Protein AF-A0A3E0KSJ6-F1 (afdb_monomer_lite)

Radius of gyration: 22.02 Å; chains: 1; bounding box: 95×38×47 Å

Secondary structure (DSSP, 8-state):
--PPPPP----------PPPEEEEEEEEEETTS-EEEE-TTSGGG-EEESSHHHHHHHHHHHHHHHHHHHHHTTSS-HHHHHSPEEEEEEEEEEESS-GGGT------GGGGS---HHHHHHHHHHHHHHHHHHHHHHHTS-GGGGG--SSTTSPPHHHHHHHHHHHHHHHHHTTS-SSTTHHHHHHHHH-TTS-HHHHHHHHHHHHHHHHHT--HHHHH-EEEEE-STT-EEEEEHHHHHHHHHHHHHHHHHHHHHHH--

Structure (mmCIF, N/CA/C/O backbone):
data_AF-A0A3E0KSJ6-F1
#
_entry.id   AF-A0A3E0KSJ6-F1
#
loop_
_atom_site.group_PDB
_atom_site.id
_atom_site.type_symbol
_atom_site.label_atom_id
_atom_site.label_alt_id
_atom_site.label_comp_id
_atom_site.label_asym_id
_atom_site.label_entity_id
_atom_site.label_seq_id
_atom_site.pdbx_PDB_ins_code
_atom_site.Cartn_x
_atom_site.Cartn_y
_atom_site.Cartn_z
_atom_site.occupancy
_atom_site.B_iso_or_equiv
_atom_site.auth_seq_id
_atom_site.auth_comp_id
_atom_site.auth_asym_id
_atom_site.auth_atom_id
_atom_site.pdbx_PDB_model_num
ATOM 1 N N . MET A 1 1 ? -74.560 -11.243 -19.648 1.00 45.59 1 MET A N 1
ATOM 2 C CA . MET A 1 1 ? -73.109 -11.366 -19.406 1.00 45.59 1 MET A CA 1
ATOM 3 C C . MET A 1 1 ? -72.466 -9.997 -19.561 1.00 45.59 1 MET A C 1
ATOM 5 O O . MET A 1 1 ? -72.456 -9.504 -20.680 1.00 45.59 1 MET A O 1
ATOM 9 N N . PRO A 1 2 ? -71.993 -9.363 -18.477 1.00 39.22 2 PRO A N 1
ATOM 10 C CA . PRO A 1 2 ? -71.139 -8.187 -18.564 1.00 39.22 2 PRO A CA 1
ATOM 11 C C . PRO A 1 2 ? -69.709 -8.496 -18.087 1.00 39.22 2 PRO A C 1
ATOM 13 O O . PRO A 1 2 ? -69.496 -9.196 -17.098 1.00 39.22 2 PRO A O 1
ATOM 16 N N . HIS A 1 3 ? -68.745 -7.973 -18.841 1.00 39.34 3 HIS A N 1
ATOM 17 C CA . HIS A 1 3 ? -67.305 -8.020 -18.600 1.00 39.34 3 HIS A CA 1
ATOM 18 C C . HIS A 1 3 ? -66.928 -7.550 -17.183 1.00 39.34 3 HIS A C 1
ATOM 20 O O . HIS A 1 3 ? -67.313 -6.459 -16.767 1.00 39.34 3 HIS A O 1
ATOM 26 N N . ARG A 1 4 ? -66.108 -8.337 -16.472 1.00 39.91 4 ARG A N 1
ATOM 27 C CA . ARG A 1 4 ? -65.293 -7.831 -15.355 1.00 39.91 4 ARG A CA 1
ATOM 28 C C . ARG A 1 4 ? -64.085 -7.080 -15.930 1.00 39.91 4 ARG A C 1
ATOM 30 O O . ARG A 1 4 ? -63.433 -7.637 -16.816 1.00 39.91 4 ARG A O 1
ATOM 37 N N . PRO A 1 5 ? -63.748 -5.878 -15.440 1.00 44.66 5 PRO A N 1
ATOM 38 C CA . PRO A 1 5 ? -62.463 -5.268 -15.737 1.00 44.66 5 PRO A CA 1
ATOM 39 C C . PRO A 1 5 ? -61.365 -5.966 -14.922 1.00 44.66 5 PRO A C 1
ATOM 41 O O . PRO A 1 5 ? -61.556 -6.287 -13.746 1.00 44.66 5 PRO A O 1
ATOM 44 N N . HIS A 1 6 ? -60.225 -6.224 -15.562 1.00 37.44 6 HIS A N 1
ATOM 45 C CA . HIS A 1 6 ? -58.998 -6.630 -14.882 1.00 37.44 6 HIS A CA 1
ATOM 46 C C . HIS A 1 6 ? -58.431 -5.443 -14.088 1.00 37.44 6 HIS A C 1
ATOM 48 O O . HIS A 1 6 ? -58.457 -4.322 -14.602 1.00 37.44 6 HIS A O 1
ATOM 54 N N . PRO A 1 7 ? -57.896 -5.657 -12.874 1.00 40.97 7 PRO A N 1
ATOM 55 C CA . PRO A 1 7 ? -57.097 -4.643 -12.210 1.00 40.97 7 PRO A CA 1
ATOM 56 C C . PRO A 1 7 ? -55.756 -4.524 -12.941 1.00 40.97 7 PRO A C 1
ATOM 58 O O . PRO A 1 7 ? -55.046 -5.508 -13.140 1.00 40.97 7 PRO A O 1
ATOM 61 N N . THR A 1 8 ? -55.439 -3.310 -13.372 1.00 41.44 8 THR A N 1
ATOM 62 C CA . THR A 1 8 ? -54.112 -2.909 -13.831 1.00 41.44 8 THR A CA 1
ATOM 63 C C . THR A 1 8 ? -53.138 -2.982 -12.658 1.00 41.44 8 THR A C 1
ATOM 65 O O . THR A 1 8 ? -53.275 -2.228 -11.696 1.00 41.44 8 THR A O 1
ATOM 68 N N . GLU A 1 9 ? -52.162 -3.886 -12.733 1.00 39.25 9 GLU A N 1
ATOM 69 C CA . GLU A 1 9 ? -50.949 -3.819 -11.919 1.00 39.25 9 GLU A CA 1
ATOM 70 C C . GLU A 1 9 ? -50.131 -2.601 -12.368 1.00 39.25 9 GLU A C 1
ATOM 72 O O . GLU A 1 9 ? -49.441 -2.629 -13.387 1.00 39.25 9 GLU A O 1
ATOM 77 N N . GLU A 1 10 ? -50.211 -1.512 -11.606 1.00 36.84 10 GLU A N 1
ATOM 78 C CA . GLU A 1 10 ? -49.170 -0.487 -11.617 1.00 36.84 10 GLU A CA 1
ATOM 79 C C . GLU A 1 10 ? -47.922 -1.072 -10.951 1.00 36.84 10 GLU A C 1
ATOM 81 O O . GLU A 1 10 ? -47.754 -1.049 -9.731 1.00 36.84 10 GLU A O 1
ATOM 86 N N . VAL A 1 11 ? -47.024 -1.614 -11.773 1.00 42.84 11 VAL A N 1
ATOM 87 C CA . VAL A 1 11 ? -45.643 -1.872 -11.370 1.00 42.84 11 VAL A CA 1
ATOM 88 C C . VAL A 1 11 ? -44.959 -0.513 -11.224 1.00 42.84 11 VAL A C 1
ATOM 90 O O . VAL A 1 11 ? -44.413 0.041 -12.178 1.00 42.84 11 VAL A O 1
ATOM 93 N N . LEU A 1 12 ? -45.011 0.049 -10.017 1.00 45.16 12 LEU A N 1
ATOM 94 C CA . LEU A 1 12 ? -44.178 1.181 -9.628 1.00 45.16 12 LEU A CA 1
ATOM 95 C C . LEU A 1 12 ? -42.717 0.717 -9.609 1.00 45.16 12 LEU A C 1
ATOM 97 O O . LEU A 1 12 ? -42.225 0.167 -8.624 1.00 45.16 12 LEU A O 1
ATOM 101 N N . GLY A 1 13 ? -42.026 0.947 -10.726 1.00 45.88 13 GLY A N 1
ATOM 102 C CA . GLY A 1 13 ? -40.575 0.856 -10.857 1.00 45.88 13 GLY A CA 1
ATOM 103 C C . GLY A 1 13 ? -39.879 1.933 -10.025 1.00 45.88 13 GLY A C 1
ATOM 104 O O . GLY A 1 13 ? -39.306 2.878 -10.560 1.00 45.88 13 GLY A O 1
ATOM 105 N N . GLY A 1 14 ? -39.946 1.812 -8.702 1.00 43.38 14 GLY A N 1
ATOM 106 C CA . GLY A 1 14 ? -39.126 2.591 -7.789 1.00 43.38 14 GLY A CA 1
ATOM 107 C C . GLY A 1 14 ? -37.710 2.034 -7.801 1.00 43.38 14 GLY A C 1
ATOM 108 O O . GLY A 1 14 ? -37.420 1.069 -7.100 1.00 43.38 14 GLY A O 1
ATOM 109 N N . SER A 1 15 ? -36.817 2.634 -8.591 1.00 52.88 15 SER A N 1
ATOM 110 C CA . SER A 1 15 ? -35.379 2.441 -8.405 1.00 52.88 15 SER A CA 1
ATOM 111 C C . SER A 1 15 ? -35.035 2.918 -6.996 1.00 52.88 15 SER A C 1
ATOM 113 O O . SER A 1 15 ? -34.977 4.121 -6.746 1.00 52.88 15 SER A O 1
ATOM 115 N N . VAL A 1 16 ? -34.861 1.987 -6.056 1.00 58.09 16 VAL A N 1
ATOM 116 C CA . VAL A 1 16 ? -34.408 2.296 -4.698 1.00 58.09 16 VAL A CA 1
ATOM 117 C C . VAL A 1 16 ? -32.996 2.858 -4.820 1.00 58.09 16 VAL A C 1
ATOM 119 O O . VAL A 1 16 ? -32.027 2.118 -4.969 1.00 58.09 16 VAL A O 1
ATOM 122 N N . VAL A 1 17 ? -32.877 4.185 -4.808 1.00 60.41 17 VAL A N 1
ATOM 123 C CA . VAL A 1 17 ? -31.580 4.856 -4.757 1.00 60.41 17 VAL A CA 1
ATOM 124 C C . VAL A 1 17 ? -30.991 4.560 -3.382 1.00 60.41 17 VAL A C 1
ATOM 126 O O . VAL A 1 17 ? -31.421 5.114 -2.371 1.00 60.41 17 VAL A O 1
ATOM 129 N N . THR A 1 18 ? -30.036 3.635 -3.321 1.00 77.00 18 THR A N 1
ATOM 130 C CA . THR A 1 18 ? -29.333 3.326 -2.075 1.00 77.00 18 THR A CA 1
ATOM 131 C C . THR A 1 18 ? -28.500 4.533 -1.662 1.00 77.00 18 THR A C 1
ATOM 133 O O . THR A 1 18 ? -27.649 4.980 -2.433 1.00 77.00 18 THR A O 1
ATOM 136 N N . ALA A 1 19 ? -28.723 5.046 -0.450 1.00 88.75 19 ALA A N 1
ATOM 137 C CA . ALA A 1 19 ? -27.963 6.173 0.081 1.00 88.75 19 ALA A CA 1
ATOM 138 C C . ALA A 1 19 ? -26.445 5.890 0.056 1.00 88.75 19 ALA A C 1
ATOM 140 O O . ALA A 1 19 ? -26.025 4.758 0.370 1.00 88.75 19 ALA A O 1
ATOM 141 N N . PRO A 1 20 ? -25.624 6.901 -0.293 1.00 92.81 20 PRO A N 1
ATOM 142 C CA . PRO A 1 20 ? -24.188 6.722 -0.393 1.00 92.81 20 PRO A CA 1
ATOM 143 C C . PRO A 1 20 ? -23.592 6.303 0.951 1.00 92.81 20 PRO A C 1
ATOM 145 O O . PRO A 1 20 ? -24.097 6.647 2.022 1.00 92.81 20 PRO A O 1
ATOM 148 N N . VAL A 1 21 ? -22.504 5.541 0.899 1.00 97.19 21 VAL A N 1
ATOM 149 C CA . VAL A 1 21 ? -21.642 5.344 2.063 1.00 97.19 21 VAL A CA 1
ATOM 150 C C . VAL A 1 21 ? -20.667 6.516 2.140 1.00 97.19 21 VAL A C 1
ATOM 152 O O . VAL A 1 21 ? -19.964 6.799 1.171 1.00 97.19 21 VAL A O 1
ATOM 155 N N . VAL A 1 22 ? -20.636 7.206 3.279 1.00 98.06 22 VAL A N 1
ATOM 156 C CA . VAL A 1 22 ? -19.651 8.261 3.548 1.00 98.06 22 VAL A CA 1
ATOM 157 C C . VAL A 1 22 ? -18.420 7.611 4.168 1.00 98.06 22 VAL A C 1
ATOM 159 O O . VAL A 1 22 ? -18.542 6.877 5.149 1.00 98.06 22 VAL A O 1
ATOM 162 N N . LEU A 1 23 ? -17.251 7.823 3.566 1.00 98.38 23 LEU A N 1
ATOM 163 C CA . LEU A 1 23 ? -15.988 7.252 4.028 1.00 98.38 23 LEU A CA 1
ATOM 164 C C . LEU A 1 23 ? -14.983 8.357 4.379 1.00 98.38 23 LEU A C 1
ATOM 166 O O . LEU A 1 23 ? -14.823 9.299 3.598 1.00 98.38 23 LEU A O 1
ATOM 170 N N . PRO A 1 24 ? -14.269 8.234 5.512 1.00 98.38 24 PRO A N 1
ATOM 171 C CA . PRO A 1 24 ? -13.263 9.208 5.893 1.00 98.38 24 PRO A CA 1
ATOM 172 C C . PRO A 1 24 ? -12.036 9.093 4.987 1.00 98.38 24 PRO A C 1
ATOM 174 O O . PRO A 1 24 ? -11.520 7.994 4.739 1.00 98.38 24 PRO A O 1
ATOM 177 N N . VAL A 1 25 ? -11.542 10.242 4.538 1.00 98.62 25 VAL A N 1
ATOM 178 C CA . VAL A 1 25 ? -10.254 10.376 3.857 1.00 98.62 25 VAL A CA 1
ATOM 179 C C . VAL A 1 25 ? -9.322 11.287 4.638 1.00 98.62 25 VAL A C 1
ATOM 181 O O . VAL A 1 25 ? -9.751 12.206 5.337 1.00 98.62 25 VAL A O 1
ATOM 184 N N . TYR A 1 26 ? -8.030 11.019 4.512 1.00 98.44 26 TYR A N 1
ATOM 185 C CA . TYR A 1 26 ? -6.963 11.760 5.166 1.00 98.44 26 TYR A CA 1
ATOM 186 C C . TYR A 1 26 ? -6.003 12.274 4.107 1.00 98.44 26 TYR A C 1
ATOM 188 O O . TYR A 1 26 ? -5.703 11.557 3.152 1.00 98.44 26 TYR A O 1
ATOM 196 N N . LEU A 1 27 ? -5.534 13.507 4.263 1.00 97.31 27 LEU A N 1
ATOM 197 C CA . LEU A 1 27 ? -4.631 14.124 3.299 1.00 97.31 27 LEU A CA 1
ATOM 198 C C . LEU A 1 27 ? -3.240 14.293 3.895 1.00 97.31 27 LEU A C 1
ATOM 200 O O . LEU A 1 27 ? -3.075 14.888 4.962 1.00 97.31 27 LEU A O 1
ATOM 204 N N . GLU A 1 28 ? -2.246 13.797 3.175 1.00 95.62 28 GLU A N 1
ATOM 205 C CA . GLU A 1 28 ? -0.849 14.157 3.356 1.00 95.62 28 GLU A CA 1
ATOM 206 C C . GLU A 1 28 ? -0.499 15.252 2.344 1.00 95.62 28 GLU A C 1
ATOM 208 O O . GLU A 1 28 ? -0.630 15.066 1.133 1.00 95.62 28 GLU A O 1
ATOM 213 N N . MET A 1 29 ? -0.088 16.412 2.842 1.00 94.25 29 MET A N 1
ATOM 214 C CA . MET A 1 29 ? 0.233 17.587 2.040 1.00 94.25 29 MET A CA 1
ATOM 215 C C . MET A 1 29 ? 1.746 17.771 2.002 1.00 94.25 29 MET A C 1
ATOM 217 O O . MET A 1 29 ? 2.372 17.993 3.037 1.00 94.25 29 MET A O 1
ATOM 221 N N . GLY A 1 30 ? 2.328 17.712 0.808 1.00 89.50 30 GLY A N 1
ATOM 222 C CA . GLY A 1 30 ? 3.735 18.039 0.616 1.00 89.50 30 GLY A CA 1
ATOM 223 C C . GLY A 1 30 ? 3.938 19.552 0.599 1.00 89.50 30 GLY A C 1
ATOM 224 O O . GLY A 1 30 ? 3.091 20.294 0.097 1.00 89.50 30 GLY A O 1
ATOM 225 N N . GLN A 1 31 ? 5.091 20.024 1.074 1.00 81.94 31 GLN A N 1
ATOM 226 C CA . GLN A 1 31 ? 5.419 21.460 1.098 1.00 81.94 31 GLN A CA 1
ATOM 227 C C . GLN A 1 31 ? 5.366 22.133 -0.287 1.00 81.94 31 GLN A C 1
ATOM 229 O O . GLN A 1 31 ? 5.079 23.322 -0.389 1.00 81.94 31 GLN A O 1
ATOM 234 N N . ALA A 1 32 ? 5.597 21.371 -1.360 1.00 79.12 32 ALA A N 1
ATOM 235 C CA . ALA A 1 32 ? 5.533 21.844 -2.744 1.00 79.12 32 ALA A CA 1
ATOM 236 C C . ALA A 1 32 ? 4.114 21.805 -3.363 1.00 79.12 32 ALA A C 1
ATOM 238 O O . ALA A 1 32 ? 3.976 21.907 -4.580 1.00 79.12 32 ALA A O 1
ATOM 239 N N . GLY A 1 33 ? 3.063 21.616 -2.556 1.00 80.50 33 GLY A N 1
ATOM 240 C CA . GLY A 1 33 ? 1.655 21.697 -2.975 1.00 80.50 33 GLY A CA 1
ATOM 241 C C . GLY A 1 33 ? 1.012 20.381 -3.428 1.00 80.50 33 GLY A C 1
ATOM 242 O O . GLY A 1 33 ? -0.210 20.307 -3.518 1.00 80.50 33 GLY A O 1
ATOM 243 N N . GLY A 1 34 ? 1.799 19.324 -3.659 1.00 89.25 34 GLY A N 1
ATOM 244 C CA . GLY A 1 34 ? 1.266 17.992 -3.960 1.00 89.25 34 GLY A CA 1
ATOM 245 C C . GLY A 1 34 ? 0.519 17.367 -2.779 1.00 89.25 34 GLY A C 1
ATOM 246 O O . GLY A 1 34 ? 0.817 17.652 -1.621 1.00 89.25 34 GLY A O 1
ATOM 247 N N . CYS A 1 35 ? -0.431 16.483 -3.076 1.00 94.44 35 CYS A N 1
ATOM 248 C CA . CYS A 1 35 ? -1.273 15.828 -2.082 1.00 94.44 35 CYS A CA 1
ATOM 249 C C . CYS A 1 35 ? -1.283 14.308 -2.277 1.00 94.44 35 CYS A C 1
ATOM 251 O O . CYS A 1 35 ? -1.338 13.816 -3.406 1.00 94.44 35 CYS A O 1
ATOM 253 N N . MET A 1 36 ? -1.273 13.562 -1.179 1.00 95.31 36 MET A N 1
ATOM 254 C CA . MET A 1 36 ? -1.668 12.162 -1.145 1.00 95.31 36 MET A CA 1
ATOM 255 C C . MET A 1 36 ? -2.959 12.025 -0.353 1.00 95.31 36 MET A C 1
ATOM 257 O O . MET A 1 36 ? -3.073 12.499 0.773 1.00 95.31 36 MET A O 1
ATOM 261 N N . CYS A 1 37 ? -3.940 11.374 -0.965 1.00 97.00 37 CYS A N 1
ATOM 262 C CA . CYS A 1 37 ? -5.219 11.067 -0.352 1.00 97.00 37 CYS A CA 1
ATOM 263 C C . CYS A 1 37 ? -5.214 9.618 0.118 1.00 97.00 37 CYS A C 1
ATOM 265 O O . CYS A 1 37 ? -4.881 8.721 -0.655 1.00 97.00 37 CYS A O 1
ATOM 267 N N . HIS A 1 38 ? -5.598 9.403 1.371 1.00 97.81 38 HIS A N 1
ATOM 268 C CA . HIS A 1 38 ? -5.574 8.122 2.061 1.00 97.81 38 HIS A CA 1
ATOM 269 C C . HIS A 1 38 ? -6.988 7.748 2.510 1.00 97.81 38 HIS A C 1
ATOM 271 O O . HIS A 1 38 ? -7.594 8.460 3.311 1.00 97.81 38 HIS A O 1
ATOM 277 N N . CYS A 1 39 ? -7.506 6.604 2.061 1.00 97.94 39 CYS A N 1
ATOM 278 C CA . CYS A 1 39 ? -8.697 5.996 2.654 1.00 97.94 39 CYS A CA 1
ATOM 279 C C . CYS A 1 39 ? -8.264 4.859 3.585 1.00 97.94 39 CYS A C 1
ATOM 281 O O . CYS A 1 39 ? -8.002 3.746 3.138 1.00 97.94 39 CYS A O 1
ATOM 283 N N . LEU A 1 40 ? -8.195 5.118 4.894 1.00 96.62 40 LEU A N 1
ATOM 284 C CA . LEU A 1 40 ? -7.672 4.135 5.858 1.00 96.62 40 LEU A CA 1
ATOM 285 C C . LEU A 1 40 ? -8.526 2.866 5.984 1.00 96.62 40 LEU A C 1
ATOM 287 O O . LEU A 1 40 ? -8.013 1.819 6.367 1.00 96.62 40 LEU A O 1
ATOM 291 N N . VAL A 1 41 ? -9.808 2.950 5.617 1.00 96.06 41 VAL A N 1
ATOM 292 C CA . VAL A 1 41 ? -10.732 1.805 5.566 1.00 96.06 41 VAL A CA 1
ATOM 293 C C . VAL A 1 41 ? -10.454 0.904 4.356 1.00 96.06 41 VAL A C 1
ATOM 295 O O . VAL A 1 41 ? -10.674 -0.300 4.435 1.00 96.06 41 VAL A O 1
ATOM 298 N N . HIS A 1 42 ? -9.947 1.470 3.256 1.00 97.31 42 HIS A N 1
ATOM 299 C CA . HIS A 1 42 ? -9.603 0.755 2.021 1.00 97.31 42 HIS A CA 1
ATOM 300 C C . HIS A 1 42 ? -8.171 1.120 1.610 1.00 97.31 42 HIS A C 1
ATOM 302 O O . HIS A 1 42 ? -7.995 1.970 0.737 1.00 97.31 42 HIS A O 1
ATOM 308 N N . PRO A 1 43 ? -7.132 0.518 2.222 1.00 94.75 43 PRO A N 1
ATOM 309 C CA . PRO A 1 43 ? -5.750 0.992 2.100 1.00 94.75 43 PRO A CA 1
ATOM 310 C C . PRO A 1 43 ? -5.216 1.104 0.670 1.00 94.75 43 PRO A C 1
ATOM 312 O O . PRO A 1 43 ? -4.455 2.020 0.348 1.00 94.75 43 PRO A O 1
ATOM 315 N N . GLY A 1 44 ? -5.670 0.222 -0.223 1.00 95.81 44 GLY A N 1
ATOM 316 C CA . GLY A 1 44 ? -5.312 0.276 -1.635 1.00 95.81 44 GLY A CA 1
ATOM 317 C C . GLY A 1 44 ? -5.923 1.457 -2.399 1.00 95.81 44 GLY A C 1
ATOM 318 O O . GLY A 1 44 ? -5.477 1.729 -3.513 1.00 95.81 44 GLY A O 1
ATOM 319 N N . ALA A 1 45 ? -6.882 2.194 -1.830 1.00 97.38 45 ALA A N 1
ATOM 320 C CA . ALA A 1 45 ? -7.468 3.422 -2.382 1.00 97.38 45 ALA A CA 1
ATOM 321 C C . ALA A 1 45 ? -6.685 4.688 -1.984 1.00 97.38 45 ALA A C 1
ATOM 323 O O . ALA A 1 45 ? -7.263 5.751 -1.769 1.00 97.38 45 ALA A O 1
ATOM 324 N N . THR A 1 46 ? -5.362 4.572 -1.875 1.00 95.94 46 THR A N 1
ATOM 325 C CA . THR A 1 46 ? -4.466 5.709 -1.645 1.00 95.94 46 THR A CA 1
ATOM 326 C C . THR A 1 46 ? -3.858 6.164 -2.961 1.00 95.94 46 THR A C 1
ATOM 328 O O . THR A 1 46 ? -3.383 5.338 -3.747 1.00 95.94 46 THR A O 1
ATOM 331 N N . PHE A 1 47 ? -3.846 7.468 -3.213 1.00 95.31 47 PHE A N 1
ATOM 332 C CA . PHE A 1 47 ? -3.412 8.012 -4.497 1.00 95.31 47 PHE A CA 1
ATOM 333 C C . PHE A 1 47 ? -2.849 9.424 -4.372 1.00 95.31 47 PHE A C 1
ATOM 335 O O . PHE A 1 47 ? -3.071 10.122 -3.386 1.00 95.31 47 PHE A O 1
ATOM 342 N N . LYS A 1 48 ? -2.122 9.840 -5.409 1.00 94.88 48 LYS A N 1
ATOM 343 C CA . LYS A 1 48 ? -1.527 11.172 -5.521 1.00 94.88 48 LYS A CA 1
ATOM 344 C C . LYS A 1 48 ? -2.448 12.102 -6.301 1.00 94.88 48 LYS A C 1
ATOM 346 O O . LYS A 1 48 ? -3.043 11.681 -7.291 1.00 94.88 48 LYS A O 1
ATOM 351 N N . ALA A 1 49 ? -2.495 13.364 -5.903 1.00 94.88 49 ALA A N 1
ATOM 352 C CA . ALA A 1 49 ? -3.212 14.428 -6.586 1.00 94.88 49 ALA A CA 1
ATOM 353 C C . ALA A 1 49 ? -2.387 15.732 -6.584 1.00 94.88 49 ALA A C 1
ATOM 355 O O . ALA A 1 49 ? -1.542 15.925 -5.705 1.00 94.88 49 ALA A O 1
ATOM 356 N N . PRO A 1 50 ? -2.626 16.656 -7.534 1.00 93.25 50 PRO A N 1
ATOM 357 C CA . PRO A 1 50 ? -1.936 17.950 -7.582 1.00 93.25 50 PRO A CA 1
ATOM 358 C C . PRO A 1 50 ? -2.195 18.873 -6.384 1.00 93.25 50 PRO A C 1
ATOM 360 O O . PRO A 1 50 ? -1.487 19.858 -6.230 1.00 93.25 50 PRO A O 1
ATOM 363 N N . GLY A 1 51 ? -3.210 18.579 -5.569 1.00 93.94 51 GLY A N 1
ATOM 364 C CA . GLY A 1 51 ? -3.596 19.363 -4.404 1.00 93.94 51 GLY A CA 1
ATOM 365 C C . GLY A 1 51 ? -4.855 18.797 -3.751 1.00 93.94 51 GLY A C 1
ATOM 366 O O . GLY A 1 51 ? -5.427 17.815 -4.229 1.00 93.94 51 GLY A O 1
ATOM 367 N N . GLU A 1 52 ? -5.287 19.429 -2.664 1.00 95.38 52 GLU A N 1
ATOM 368 C CA . GLU A 1 52 ? -6.426 18.987 -1.852 1.00 95.38 52 GLU A CA 1
ATOM 369 C C . GLU A 1 52 ? -7.744 18.927 -2.638 1.00 95.38 52 GLU A C 1
ATOM 371 O O . GLU A 1 52 ? -8.444 17.920 -2.583 1.00 95.38 52 GLU A O 1
ATOM 376 N N . GLU A 1 53 ? -8.080 19.968 -3.401 1.00 96.31 53 GLU A N 1
ATOM 377 C CA . GLU A 1 53 ? -9.334 20.012 -4.165 1.00 96.31 53 GLU A CA 1
ATOM 378 C C . GLU A 1 53 ? -9.423 18.843 -5.158 1.00 96.31 53 GLU A C 1
ATOM 380 O O . GLU A 1 53 ? -10.406 18.102 -5.181 1.00 96.31 53 GLU A O 1
ATOM 385 N N . ALA A 1 54 ? -8.345 18.616 -5.916 1.00 97.00 54 ALA A N 1
ATOM 386 C CA . ALA A 1 54 ? -8.250 17.494 -6.841 1.00 97.00 54 ALA A CA 1
ATOM 387 C C . ALA A 1 54 ? -8.302 16.142 -6.111 1.00 97.00 54 ALA A C 1
ATOM 389 O O . ALA A 1 54 ? -8.940 15.207 -6.594 1.00 97.00 54 ALA A O 1
ATOM 390 N N . ALA A 1 55 ? -7.666 16.030 -4.940 1.00 97.31 55 ALA A N 1
ATOM 391 C CA . ALA A 1 55 ? -7.731 14.829 -4.113 1.00 97.31 55 ALA A CA 1
ATOM 392 C C . ALA A 1 55 ? -9.171 14.510 -3.690 1.00 97.31 55 ALA A C 1
ATOM 394 O O . ALA A 1 55 ? -9.626 13.381 -3.865 1.00 97.31 55 ALA A O 1
ATOM 395 N N . LEU A 1 56 ? -9.906 15.496 -3.176 1.00 98.12 56 LEU A N 1
ATOM 396 C CA . LEU A 1 56 ? -11.283 15.310 -2.717 1.00 98.12 56 LEU A CA 1
ATOM 397 C C . LEU A 1 56 ? -12.245 15.024 -3.874 1.00 98.12 56 LEU A C 1
ATOM 399 O O . LEU A 1 56 ? -13.116 14.168 -3.733 1.00 98.12 56 LEU A O 1
ATOM 403 N N . ALA A 1 57 ? -12.053 15.669 -5.026 1.00 98.25 57 ALA A N 1
ATOM 404 C CA . ALA A 1 57 ? -12.859 15.420 -6.219 1.00 98.25 57 ALA A CA 1
ATOM 405 C C . ALA A 1 57 ? -12.672 13.993 -6.773 1.00 98.25 57 ALA A C 1
ATOM 407 O O . ALA A 1 57 ? -13.634 13.368 -7.217 1.00 98.25 57 ALA A O 1
ATOM 408 N N . LEU A 1 58 ? -11.447 13.456 -6.730 1.00 98.44 58 LEU A N 1
ATOM 409 C CA . LEU A 1 58 ? -11.125 12.121 -7.250 1.00 98.44 58 LEU A CA 1
ATOM 410 C C . LEU A 1 58 ? -11.436 10.984 -6.264 1.00 98.44 58 LEU A C 1
ATOM 412 O O . LEU A 1 58 ? -11.678 9.850 -6.691 1.00 98.44 58 LEU A O 1
ATOM 416 N N . ALA A 1 59 ? -11.422 11.261 -4.957 1.00 98.56 59 ALA A N 1
ATOM 417 C CA . ALA A 1 59 ? -11.497 10.230 -3.925 1.00 98.56 59 ALA A CA 1
ATOM 418 C C . ALA A 1 59 ? -12.728 9.308 -4.033 1.00 98.56 59 ALA A C 1
ATOM 420 O O . ALA A 1 59 ? -12.527 8.092 -3.961 1.00 98.56 59 ALA A O 1
ATOM 421 N N . PRO A 1 60 ? -13.966 9.796 -4.274 1.00 98.62 60 PRO A N 1
ATOM 422 C CA . PRO A 1 60 ? -15.124 8.917 -4.428 1.00 98.62 60 PRO A CA 1
ATOM 423 C C . PRO A 1 60 ? -14.936 7.853 -5.513 1.00 98.62 60 PRO A C 1
ATOM 425 O O . PRO A 1 60 ? -15.171 6.674 -5.261 1.00 98.62 60 PRO A O 1
ATOM 428 N N . ALA A 1 61 ? -14.452 8.245 -6.695 1.00 98.38 61 ALA A N 1
ATOM 429 C CA . ALA A 1 61 ? -14.266 7.334 -7.822 1.00 98.38 61 ALA A CA 1
ATOM 430 C C . ALA A 1 61 ? -13.156 6.303 -7.559 1.00 98.38 61 ALA A C 1
ATOM 432 O O . ALA A 1 61 ? -13.320 5.120 -7.859 1.00 98.38 61 ALA A O 1
ATOM 433 N N . ILE A 1 62 ? -12.043 6.726 -6.953 1.00 98.31 62 ILE A N 1
ATOM 434 C CA . ILE A 1 62 ? -10.918 5.829 -6.650 1.00 98.31 62 ILE A CA 1
ATOM 435 C C . ILE A 1 62 ? -11.289 4.825 -5.554 1.00 98.31 62 ILE A C 1
ATOM 437 O O . ILE A 1 62 ? -10.984 3.637 -5.673 1.00 98.31 62 ILE A O 1
ATOM 441 N N . ILE A 1 63 ? -12.000 5.266 -4.515 1.00 98.62 63 ILE A N 1
ATOM 442 C CA . ILE A 1 63 ? -12.488 4.377 -3.456 1.00 98.62 63 ILE A CA 1
ATOM 443 C C . ILE A 1 63 ? -13.552 3.421 -4.007 1.00 98.62 63 ILE A C 1
ATOM 445 O O . ILE A 1 63 ? -13.540 2.238 -3.673 1.00 98.62 63 ILE A O 1
ATOM 449 N N . GLN A 1 64 ? -14.439 3.892 -4.886 1.00 98.38 64 GLN A N 1
ATOM 450 C CA . GLN A 1 64 ? -15.427 3.050 -5.564 1.00 98.38 64 GLN A CA 1
ATOM 451 C C . GLN A 1 64 ? -14.760 1.936 -6.388 1.00 98.38 64 GLN A C 1
ATOM 453 O O . GLN A 1 64 ? -15.187 0.781 -6.316 1.00 98.38 64 GLN A O 1
ATOM 458 N N . ALA A 1 65 ? -13.692 2.259 -7.123 1.00 97.94 65 ALA A N 1
ATOM 459 C CA . ALA A 1 65 ? -12.918 1.280 -7.882 1.00 97.94 65 ALA A CA 1
ATOM 460 C C . ALA A 1 65 ? -12.236 0.246 -6.970 1.00 97.94 65 ALA A 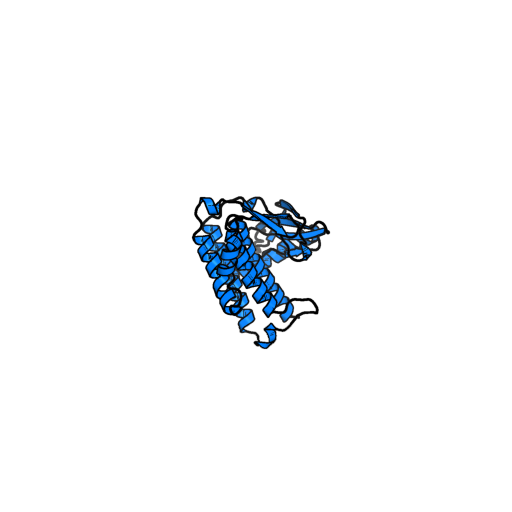C 1
ATOM 462 O O . ALA A 1 65 ? -12.244 -0.946 -7.277 1.00 97.94 65 ALA A O 1
ATOM 463 N N . GLU A 1 66 ? -11.694 0.669 -5.824 1.00 98.38 66 GLU A N 1
ATOM 464 C CA . GLU A 1 66 ? -11.093 -0.271 -4.874 1.00 98.38 66 GLU A CA 1
ATOM 465 C C . GLU A 1 66 ? -12.128 -1.182 -4.213 1.00 98.38 66 GLU A C 1
ATOM 467 O O . GLU A 1 66 ? -11.887 -2.376 -4.060 1.00 98.38 66 GLU A O 1
ATOM 472 N N . ARG A 1 67 ? -13.312 -0.663 -3.880 1.00 98.44 67 ARG A N 1
ATOM 473 C CA . ARG A 1 67 ? -14.413 -1.480 -3.351 1.00 98.44 67 ARG A CA 1
ATOM 474 C C . ARG A 1 67 ? -14.863 -2.542 -4.351 1.00 98.44 67 ARG A C 1
ATOM 476 O O . ARG A 1 67 ? -15.085 -3.684 -3.957 1.00 98.44 67 ARG A O 1
ATOM 483 N N . ALA A 1 68 ? -14.969 -2.184 -5.631 1.00 98.31 68 ALA A N 1
ATOM 484 C CA . ALA A 1 68 ? -15.274 -3.142 -6.691 1.00 98.31 68 ALA A CA 1
ATOM 485 C C . ALA A 1 68 ? -14.189 -4.225 -6.788 1.00 98.31 68 ALA A C 1
ATOM 487 O O . ALA A 1 68 ? -14.504 -5.411 -6.847 1.00 98.31 68 ALA A O 1
ATOM 488 N N . TRP A 1 69 ? -12.915 -3.830 -6.716 1.00 98.38 69 TRP A N 1
ATOM 489 C CA . TRP A 1 69 ? -11.801 -4.773 -6.695 1.00 98.38 69 TRP A CA 1
ATOM 490 C C . TRP A 1 69 ? -11.849 -5.727 -5.490 1.00 98.38 69 TRP A C 1
ATOM 492 O O . TRP A 1 69 ? -11.716 -6.936 -5.666 1.00 98.38 69 TRP A O 1
ATOM 502 N N . LEU A 1 70 ? -12.108 -5.213 -4.283 1.00 98.62 70 LEU A N 1
ATOM 503 C CA . LEU A 1 70 ? -12.268 -6.037 -3.081 1.00 98.62 70 LEU A CA 1
ATOM 504 C C . LEU A 1 70 ? -13.412 -7.049 -3.234 1.00 98.62 70 LEU A C 1
ATOM 506 O O . LEU A 1 70 ? -13.279 -8.189 -2.796 1.00 98.62 70 LEU A O 1
ATOM 510 N N . ALA A 1 71 ? -14.517 -6.666 -3.880 1.00 98.38 71 ALA A N 1
ATOM 511 C CA . ALA A 1 71 ? -15.626 -7.579 -4.144 1.00 98.38 71 ALA A CA 1
ATOM 512 C C . ALA A 1 71 ? -15.269 -8.686 -5.143 1.00 98.38 71 ALA A C 1
ATOM 514 O O . ALA A 1 71 ? -15.634 -9.838 -4.914 1.00 98.38 71 ALA A O 1
ATOM 515 N N . CYS A 1 72 ? -14.497 -8.383 -6.193 1.00 98.19 72 CYS A N 1
ATOM 516 C CA . CYS A 1 72 ? -13.997 -9.399 -7.128 1.00 98.19 72 CYS A CA 1
ATOM 517 C C . CYS A 1 72 ? -13.147 -10.478 -6.438 1.00 98.19 72 CYS A C 1
ATOM 519 O O . CYS A 1 72 ? -13.114 -11.616 -6.897 1.00 98.19 72 CYS A O 1
ATOM 521 N N . HIS A 1 73 ? -12.501 -10.132 -5.323 1.00 98.25 73 HIS A N 1
ATOM 522 C CA . HIS A 1 73 ? -11.706 -11.046 -4.498 1.00 98.25 73 HIS A CA 1
ATOM 523 C C . HIS A 1 73 ? -12.477 -11.641 -3.307 1.00 98.25 73 HIS A C 1
ATOM 525 O O . HIS A 1 73 ? -11.894 -12.316 -2.460 1.00 98.25 73 HIS A O 1
ATOM 531 N N . GLY A 1 74 ? -13.786 -11.384 -3.191 1.00 98.19 74 GLY A N 1
ATOM 532 C CA . GLY A 1 74 ? -14.603 -11.867 -2.070 1.00 98.19 74 GLY A CA 1
ATOM 533 C C . GLY A 1 74 ? -14.214 -11.268 -0.709 1.00 98.19 74 GLY A C 1
ATOM 534 O O . GLY A 1 74 ? -14.456 -11.873 0.337 1.00 98.19 74 GLY A O 1
ATOM 535 N N . LEU A 1 75 ? -13.576 -10.094 -0.713 1.00 98.00 75 LEU A N 1
ATOM 536 C CA . LEU A 1 75 ? -13.142 -9.352 0.478 1.00 98.00 75 LEU A CA 1
ATOM 537 C C . LEU A 1 75 ? -14.134 -8.256 0.884 1.00 98.00 75 LEU A C 1
ATOM 539 O O . LEU A 1 75 ? -14.025 -7.688 1.969 1.00 98.00 75 LEU A O 1
ATOM 543 N N . LEU A 1 76 ? -15.109 -7.970 0.025 1.00 97.75 76 LEU A N 1
ATOM 544 C CA . LEU A 1 76 ? -16.224 -7.077 0.292 1.00 97.75 76 LEU A CA 1
ATOM 545 C C . LEU A 1 76 ? -17.488 -7.661 -0.339 1.00 97.75 76 LEU A C 1
ATOM 547 O O . LEU A 1 76 ? -17.440 -8.210 -1.436 1.00 97.75 76 LEU A O 1
ATOM 551 N N . ASP A 1 77 ? -18.621 -7.530 0.346 1.00 97.38 77 ASP A N 1
ATOM 552 C CA . ASP A 1 77 ? -19.909 -7.927 -0.217 1.00 97.38 77 ASP A CA 1
ATOM 553 C C . ASP A 1 77 ? -20.197 -7.151 -1.526 1.00 97.38 77 ASP A C 1
ATOM 555 O O . ASP A 1 77 ? -20.059 -5.922 -1.537 1.00 97.38 77 ASP A O 1
ATOM 559 N N . PRO A 1 78 ? -20.602 -7.814 -2.628 1.00 96.50 78 PRO A N 1
ATOM 560 C CA . PRO A 1 78 ? -20.862 -7.141 -3.900 1.00 96.50 78 PRO A CA 1
ATOM 561 C C . PRO A 1 78 ? -21.936 -6.050 -3.825 1.00 96.50 78 PRO A C 1
ATOM 563 O O . PRO A 1 78 ? -21.787 -5.006 -4.464 1.00 96.50 78 PRO A O 1
ATOM 566 N N . ALA A 1 79 ? -22.994 -6.236 -3.027 1.00 94.56 79 ALA A N 1
ATOM 567 C CA . ALA A 1 79 ? -24.027 -5.216 -2.866 1.00 94.56 79 ALA A CA 1
ATOM 568 C C . ALA A 1 79 ? -23.482 -4.013 -2.087 1.00 94.56 79 ALA A C 1
ATOM 570 O O . ALA A 1 79 ? -23.716 -2.866 -2.473 1.00 94.56 79 ALA A O 1
ATOM 571 N N . ALA A 1 80 ? -22.674 -4.251 -1.049 1.00 94.94 80 ALA A N 1
ATOM 572 C CA . ALA A 1 80 ? -21.943 -3.190 -0.371 1.00 94.94 80 ALA A CA 1
ATOM 573 C C . ALA A 1 80 ? -20.996 -2.461 -1.335 1.00 94.94 80 ALA A C 1
ATOM 575 O O . ALA A 1 80 ? -20.957 -1.230 -1.323 1.00 94.94 80 ALA A O 1
ATOM 576 N N . ALA A 1 81 ? -20.256 -3.180 -2.181 1.00 96.06 81 ALA A N 1
ATOM 577 C CA . ALA A 1 81 ? -19.341 -2.591 -3.151 1.00 96.06 81 ALA A CA 1
ATOM 578 C C . ALA A 1 81 ? -20.056 -1.697 -4.172 1.00 96.06 81 ALA A C 1
ATOM 580 O O . ALA A 1 81 ? -19.504 -0.663 -4.524 1.00 96.06 81 ALA A O 1
ATOM 581 N N . CYS A 1 82 ? -21.285 -2.027 -4.578 1.00 95.00 82 CYS A N 1
ATOM 582 C CA . CYS A 1 82 ? -22.074 -1.227 -5.524 1.00 95.00 82 CYS A CA 1
ATOM 583 C C . CYS A 1 82 ? -22.694 0.047 -4.923 1.00 95.00 82 CYS A C 1
ATOM 585 O O . CYS A 1 82 ? -23.163 0.901 -5.675 1.00 95.00 82 CYS A O 1
ATOM 587 N N . ARG A 1 83 ? -22.720 0.202 -3.591 1.00 96.19 83 ARG A N 1
ATOM 588 C CA . ARG A 1 83 ? -23.239 1.427 -2.962 1.00 96.19 83 ARG A CA 1
ATOM 589 C C . ARG A 1 83 ? -22.368 2.630 -3.345 1.00 96.19 83 ARG A C 1
ATOM 591 O O . ARG A 1 83 ? -21.159 2.551 -3.115 1.00 96.19 83 ARG A O 1
ATOM 598 N N . PRO A 1 84 ? -22.958 3.747 -3.819 1.00 97.12 84 PRO A N 1
ATOM 599 C CA . PRO A 1 84 ? -22.201 4.943 -4.172 1.00 97.12 84 PRO A CA 1
ATOM 600 C C . PRO A 1 84 ? -21.349 5.446 -3.007 1.00 97.12 84 PRO A C 1
ATOM 602 O O . PRO A 1 84 ? -21.787 5.430 -1.855 1.00 97.12 84 PRO A O 1
ATOM 605 N N . VAL A 1 85 ? -20.145 5.920 -3.305 1.00 98.25 85 VAL A N 1
ATOM 606 C CA . VAL A 1 85 ? -19.242 6.492 -2.302 1.00 98.25 85 VAL A CA 1
ATOM 607 C C . VAL A 1 85 ? -19.380 8.010 -2.259 1.00 98.25 85 VAL A C 1
ATOM 609 O O . VAL A 1 85 ? -19.420 8.687 -3.282 1.00 98.25 85 VAL A O 1
ATOM 612 N N . SER A 1 86 ? -19.404 8.553 -1.049 1.00 98.06 86 SER A N 1
ATOM 613 C CA . SER A 1 86 ? -19.084 9.948 -0.753 1.00 98.06 86 SER A CA 1
ATOM 614 C C . SER A 1 86 ? -17.931 9.979 0.244 1.00 98.06 86 SER A C 1
ATOM 616 O O . SER A 1 86 ? -17.676 8.990 0.933 1.00 98.06 86 SER A O 1
ATOM 618 N N . VAL A 1 87 ? -17.209 11.094 0.314 1.00 98.50 87 VAL A N 1
ATOM 619 C CA . VAL A 1 87 ? -16.060 11.224 1.214 1.00 98.50 87 VAL A CA 1
ATOM 620 C C . VAL A 1 87 ? -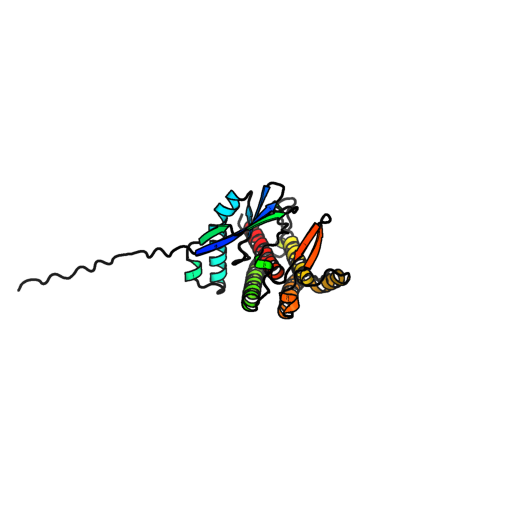16.233 12.393 2.161 1.00 98.50 87 VAL A C 1
ATOM 622 O O . VAL A 1 87 ? -16.836 13.404 1.811 1.00 98.50 87 VAL A O 1
ATOM 625 N N . GLU A 1 88 ? -15.662 12.251 3.348 1.00 98.12 88 GLU A N 1
ATOM 626 C CA . GLU A 1 88 ? -15.484 13.342 4.298 1.00 98.12 88 GLU A CA 1
ATOM 627 C C . GLU A 1 88 ? -14.006 13.470 4.656 1.00 98.12 88 GLU A C 1
ATOM 629 O O . GLU A 1 88 ? -13.286 12.474 4.765 1.00 98.12 88 GLU A O 1
ATOM 634 N N . LEU A 1 89 ? -13.535 14.700 4.833 1.00 98.44 89 LEU A N 1
ATOM 635 C CA . LEU A 1 89 ? -12.147 14.944 5.187 1.00 98.44 89 LEU A CA 1
ATOM 636 C C . LEU A 1 89 ? -11.956 14.825 6.698 1.00 98.44 89 LEU A C 1
ATOM 638 O O . LEU A 1 89 ? -12.315 15.726 7.452 1.00 98.44 89 LEU A O 1
ATOM 642 N N . ALA A 1 90 ? -11.365 13.711 7.120 1.00 98.19 90 ALA A N 1
ATOM 643 C CA . ALA A 1 90 ? -11.197 13.348 8.522 1.00 98.19 90 ALA A CA 1
ATOM 644 C C . ALA A 1 90 ? -9.881 13.848 9.142 1.00 98.19 90 ALA A C 1
ATOM 646 O O . ALA A 1 90 ? -9.761 13.903 10.364 1.00 98.19 90 ALA A O 1
ATOM 647 N N . GLY A 1 91 ? -8.883 14.215 8.334 1.00 97.06 91 GLY A N 1
ATOM 648 C CA . GLY A 1 91 ? -7.630 14.764 8.849 1.00 97.06 91 GLY A CA 1
ATOM 649 C C . GLY A 1 91 ? -6.672 15.234 7.763 1.00 97.06 91 GLY A C 1
ATOM 650 O O . GLY A 1 91 ? -6.735 14.790 6.618 1.00 97.06 91 GLY A O 1
ATOM 651 N N . ARG A 1 92 ? -5.769 16.141 8.141 1.00 96.38 92 ARG A N 1
ATOM 652 C CA . ARG A 1 92 ? -4.701 16.659 7.282 1.00 96.38 92 ARG A CA 1
ATOM 653 C C . ARG A 1 92 ? -3.383 16.648 8.044 1.00 96.38 92 ARG A C 1
ATOM 655 O O . ARG A 1 92 ? -3.358 17.024 9.214 1.00 96.38 92 ARG A O 1
ATOM 662 N N . VAL A 1 93 ? -2.307 16.260 7.373 1.00 94.69 93 VAL A N 1
ATOM 663 C CA . VAL A 1 93 ? -0.935 16.343 7.885 1.00 94.69 93 VAL A CA 1
ATOM 664 C C . VAL A 1 93 ? -0.069 16.979 6.806 1.00 94.69 93 VAL A C 1
ATOM 666 O O . VAL A 1 93 ? -0.170 16.606 5.642 1.00 94.69 93 VAL A O 1
ATOM 669 N N . VAL A 1 94 ? 0.769 17.942 7.184 1.00 92.50 94 VAL A N 1
ATOM 670 C CA . VAL A 1 94 ? 1.787 18.512 6.293 1.00 92.50 94 VAL A CA 1
ATOM 671 C C . VAL A 1 94 ? 3.106 17.806 6.577 1.00 92.50 94 VAL A C 1
ATOM 673 O O . VAL A 1 94 ? 3.530 17.761 7.732 1.00 92.50 94 VAL A O 1
ATOM 676 N N . THR A 1 95 ? 3.747 17.258 5.549 1.00 87.38 95 THR A N 1
ATOM 677 C CA . THR A 1 95 ? 5.027 16.544 5.666 1.00 87.38 95 THR A CA 1
ATOM 678 C C . THR A 1 95 ? 6.120 17.250 4.871 1.00 87.38 95 THR A C 1
ATOM 680 O O . THR A 1 95 ? 5.850 18.010 3.937 1.00 87.38 95 THR A O 1
ATOM 683 N N . GLY A 1 96 ? 7.375 17.037 5.279 1.00 78.56 96 GLY A N 1
ATOM 684 C CA . GLY A 1 96 ? 8.545 17.510 4.532 1.00 78.56 96 GLY A CA 1
ATOM 685 C C . GLY A 1 96 ? 8.830 16.669 3.283 1.00 78.56 96 GLY A C 1
ATOM 686 O O . GLY A 1 96 ? 9.525 17.132 2.382 1.00 78.56 96 GLY A O 1
ATOM 687 N N . GLY A 1 97 ? 8.275 15.454 3.220 1.00 70.94 97 GLY A N 1
ATOM 688 C CA . GLY A 1 97 ? 8.460 14.513 2.125 1.00 70.94 97 GLY A CA 1
ATOM 689 C C . GLY A 1 97 ? 7.963 14.993 0.756 1.00 70.94 97 GLY A C 1
ATOM 690 O O . GLY A 1 97 ? 7.087 15.854 0.605 1.00 70.94 97 GLY A O 1
ATOM 691 N N . ARG A 1 98 ? 8.518 14.378 -0.295 1.00 78.69 98 ARG A N 1
ATOM 692 C CA . ARG A 1 98 ? 8.100 14.596 -1.686 1.00 78.69 98 ARG A CA 1
ATOM 693 C C . ARG A 1 98 ? 6.895 13.722 -2.013 1.00 78.69 98 ARG A C 1
ATOM 695 O O . ARG A 1 98 ? 6.982 12.748 -2.757 1.00 78.69 98 ARG A O 1
ATOM 702 N N . VAL A 1 99 ? 5.736 14.144 -1.525 1.00 80.19 99 VAL A N 1
ATOM 703 C CA . VAL A 1 99 ? 4.444 13.461 -1.711 1.00 80.19 99 VAL A CA 1
ATOM 704 C C . VAL A 1 99 ? 4.139 13.134 -3.187 1.00 80.19 99 VAL A C 1
ATOM 706 O O . VAL A 1 99 ? 3.575 12.090 -3.516 1.00 80.19 99 VAL A O 1
ATOM 709 N N . THR A 1 100 ? 4.584 13.970 -4.130 1.00 74.31 100 THR A N 1
ATOM 710 C CA . THR A 1 100 ? 4.430 13.735 -5.581 1.00 74.31 100 THR A CA 1
ATOM 711 C C . THR A 1 100 ? 5.250 12.547 -6.109 1.00 74.31 100 THR A C 1
ATOM 713 O O . THR A 1 100 ? 4.836 11.880 -7.070 1.00 74.31 100 THR A O 1
ATOM 716 N N . SER A 1 101 ? 6.369 12.220 -5.460 1.00 75.00 101 SER A N 1
ATOM 717 C CA . SER A 1 101 ? 7.187 11.032 -5.735 1.00 75.00 101 SER A CA 1
ATOM 718 C C . SER A 1 101 ? 6.568 9.753 -5.167 1.00 75.00 101 SER A C 1
ATOM 720 O O . SER A 1 101 ? 6.867 8.669 -5.663 1.00 75.00 101 SER A O 1
ATOM 722 N N . GLY A 1 102 ? 5.615 9.873 -4.237 1.00 72.62 102 GLY A N 1
ATOM 723 C CA . GLY A 1 102 ? 5.076 8.753 -3.464 1.00 72.62 102 GLY A CA 1
ATOM 724 C C . GLY A 1 102 ? 5.793 8.543 -2.131 1.00 72.62 102 GLY A C 1
ATOM 725 O O . GLY A 1 102 ? 5.518 7.551 -1.462 1.00 72.62 102 GLY A O 1
ATOM 726 N N . ASP A 1 103 ? 6.674 9.467 -1.743 1.00 78.94 103 ASP A N 1
ATOM 727 C CA . ASP A 1 103 ? 7.243 9.494 -0.401 1.00 78.94 103 ASP A CA 1
ATOM 728 C C . ASP A 1 103 ? 6.146 9.986 0.538 1.00 78.94 103 ASP A C 1
ATOM 730 O O . ASP A 1 103 ? 5.694 11.127 0.441 1.00 78.94 103 ASP A O 1
ATOM 734 N N . THR A 1 104 ? 5.668 9.086 1.386 1.00 84.88 104 THR A N 1
ATOM 735 C CA . THR A 1 104 ? 4.639 9.366 2.386 1.00 84.88 104 THR A CA 1
ATOM 736 C C . THR A 1 104 ? 5.246 9.147 3.757 1.00 84.88 104 THR A C 1
ATOM 738 O O . THR A 1 104 ? 5.869 8.114 4.000 1.00 84.88 104 THR A O 1
ATOM 741 N N . GLU A 1 105 ? 5.068 10.127 4.629 1.00 88.81 105 GLU A N 1
ATOM 742 C CA . GLU A 1 105 ? 5.604 10.156 5.992 1.00 88.81 105 GLU A CA 1
ATOM 743 C C . GLU A 1 105 ? 4.501 10.423 7.017 1.00 88.81 105 GLU A C 1
ATOM 745 O O . GLU A 1 105 ? 4.749 10.372 8.225 1.00 88.81 105 GLU A O 1
ATOM 750 N N . ALA A 1 106 ? 3.274 10.710 6.558 1.00 93.00 106 ALA A N 1
ATOM 751 C CA . ALA A 1 106 ? 2.187 11.084 7.443 1.00 93.00 106 ALA A CA 1
ATOM 752 C C . ALA A 1 106 ? 1.984 10.041 8.545 1.00 93.00 106 ALA A C 1
ATOM 754 O O . ALA A 1 106 ? 2.236 8.839 8.380 1.00 93.00 106 ALA A O 1
ATOM 755 N N . PHE A 1 107 ? 1.484 10.524 9.681 1.00 95.88 107 PHE A N 1
ATOM 756 C CA . PHE A 1 107 ? 0.954 9.685 10.740 1.00 95.88 107 PHE A CA 1
ATOM 757 C C . PHE A 1 107 ? -0.413 10.217 11.175 1.00 95.88 107 PHE A C 1
ATOM 759 O O . PHE A 1 107 ? -0.501 11.274 11.794 1.00 95.88 107 PHE A O 1
ATOM 766 N N . PHE A 1 108 ? -1.487 9.520 10.801 1.00 97.00 108 PHE A N 1
ATOM 767 C CA . PHE A 1 108 ? -2.858 9.906 11.126 1.00 97.00 108 PHE A CA 1
ATOM 768 C C . PHE A 1 108 ? -3.340 9.265 12.426 1.00 97.00 108 PHE A C 1
ATOM 770 O O . PHE A 1 108 ? -2.942 8.152 12.767 1.00 97.00 108 PHE A O 1
ATOM 777 N N . GLU A 1 109 ? -4.287 9.931 13.088 1.00 95.94 109 GLU A N 1
ATOM 778 C CA . GLU A 1 109 ? -4.836 9.499 14.376 1.00 95.94 109 GLU A CA 1
ATOM 779 C C . GLU A 1 109 ? -5.274 8.019 14.427 1.00 95.94 109 GLU A C 1
ATOM 781 O O . GLU A 1 109 ? -4.932 7.325 15.385 1.00 95.94 109 GLU A O 1
ATOM 786 N N . PRO A 1 110 ? -5.944 7.444 13.402 1.00 96.88 110 PRO A N 1
ATOM 787 C CA . PRO A 1 110 ? -6.335 6.033 13.453 1.00 96.88 110 PRO A CA 1
ATOM 788 C C . PRO A 1 110 ? -5.173 5.039 13.552 1.00 96.88 110 PRO A C 1
ATOM 790 O O . PRO A 1 110 ? -5.403 3.901 13.957 1.00 96.88 110 PRO A O 1
ATOM 793 N N . TRP A 1 111 ? -3.944 5.431 13.202 1.00 96.88 111 TRP A N 1
ATOM 794 C CA . TRP A 1 111 ? -2.761 4.579 13.341 1.00 96.88 111 TRP A CA 1
ATOM 795 C C . TRP A 1 111 ? -2.215 4.497 14.770 1.00 96.88 111 TRP A C 1
ATOM 797 O O . TRP A 1 111 ? -1.394 3.614 15.018 1.00 96.88 111 TRP A O 1
ATOM 807 N N . HIS A 1 112 ? -2.701 5.322 15.707 1.00 96.44 112 HIS A N 1
ATOM 808 C CA . HIS A 1 112 ? -2.449 5.141 17.143 1.00 96.44 112 HIS A CA 1
ATOM 809 C C . HIS A 1 112 ? -3.230 3.964 17.741 1.00 96.44 112 HIS A C 1
ATOM 811 O O . HIS A 1 112 ? -2.881 3.477 18.812 1.00 96.44 112 HIS A O 1
ATOM 817 N N . ARG A 1 113 ? -4.294 3.492 17.077 1.00 96.81 113 ARG A N 1
ATOM 818 C CA . ARG A 1 113 ? -5.086 2.366 17.584 1.00 96.81 113 ARG A CA 1
ATOM 819 C C . ARG A 1 113 ? -4.304 1.059 17.444 1.00 96.81 113 ARG A C 1
ATOM 821 O O . ARG A 1 113 ? -3.755 0.828 16.359 1.00 96.81 113 ARG A O 1
ATOM 828 N N . PRO A 1 114 ? -4.364 0.165 18.451 1.00 96.88 114 PRO A N 1
ATOM 829 C CA . PRO A 1 114 ? -3.797 -1.168 18.341 1.00 96.88 114 PRO A CA 1
ATOM 830 C C . PRO A 1 114 ? -4.212 -1.876 17.050 1.00 96.88 114 PRO A C 1
ATOM 832 O O . PRO A 1 114 ? -5.332 -1.699 16.544 1.00 96.88 114 PRO A O 1
ATOM 835 N N . LEU A 1 115 ? -3.314 -2.702 16.520 1.00 97.38 115 LEU A N 1
ATOM 836 C CA . LEU A 1 115 ? -3.666 -3.640 15.462 1.00 97.38 115 LEU A CA 1
ATOM 837 C C . LEU A 1 115 ? -4.490 -4.797 16.050 1.00 97.38 115 LEU A C 1
ATOM 839 O O . LEU A 1 115 ? -3.952 -5.718 16.667 1.00 97.38 115 LEU A O 1
ATOM 843 N N . ASP A 1 116 ? -5.807 -4.716 15.881 1.00 96.25 116 ASP A N 1
ATOM 844 C CA . ASP A 1 116 ? -6.740 -5.778 16.254 1.00 96.25 116 ASP A CA 1
ATOM 845 C C . ASP A 1 116 ? -6.743 -6.927 15.230 1.00 96.25 116 ASP A C 1
ATOM 847 O O . ASP A 1 116 ? -6.300 -6.767 14.089 1.00 96.25 116 ASP A O 1
ATOM 851 N N . ASP A 1 117 ? -7.243 -8.092 15.649 1.00 96.94 117 ASP A N 1
ATOM 852 C CA . ASP A 1 117 ? -7.229 -9.309 14.829 1.00 96.94 117 ASP A CA 1
ATOM 853 C C . ASP A 1 117 ? -8.083 -9.183 13.562 1.00 96.94 117 ASP A C 1
ATOM 855 O O . ASP A 1 117 ? -7.695 -9.683 12.512 1.00 96.94 117 ASP A O 1
ATOM 859 N N . ALA A 1 118 ? -9.209 -8.464 13.610 1.00 96.00 118 ALA A N 1
ATOM 860 C CA . ALA A 1 118 ? -10.073 -8.307 12.441 1.00 96.00 118 ALA A CA 1
ATOM 861 C C . ALA A 1 118 ? -9.388 -7.484 11.338 1.00 96.00 118 ALA A C 1
ATOM 863 O O . ALA A 1 118 ? -9.464 -7.825 10.155 1.00 96.00 118 ALA A O 1
ATOM 864 N N . VAL A 1 119 ? -8.691 -6.412 11.720 1.00 96.19 119 VAL A N 1
ATOM 865 C CA . VAL A 1 119 ? -7.907 -5.580 10.800 1.00 96.19 119 VAL A CA 1
ATOM 866 C C . VAL A 1 119 ? -6.686 -6.334 10.292 1.00 96.19 119 VAL A C 1
ATOM 868 O O . VAL A 1 119 ? -6.365 -6.224 9.108 1.00 96.19 119 VAL A O 1
ATOM 871 N N . LEU A 1 120 ? -6.024 -7.105 11.156 1.00 97.19 120 LEU A N 1
ATOM 872 C CA . LEU A 1 120 ? -4.909 -7.963 10.773 1.00 97.19 120 LEU A CA 1
ATOM 873 C C . LEU A 1 120 ? -5.333 -8.989 9.715 1.00 97.19 120 LEU A C 1
ATOM 875 O O . LEU A 1 120 ? -4.748 -9.036 8.632 1.00 97.19 120 LEU A O 1
ATOM 879 N N . ASP A 1 121 ? -6.371 -9.770 10.003 1.00 97.50 121 ASP A N 1
ATOM 880 C CA . ASP A 1 121 ? -6.842 -10.841 9.129 1.00 97.50 121 ASP A CA 1
ATOM 881 C C . ASP A 1 121 ? -7.327 -10.299 7.788 1.00 97.50 121 ASP A C 1
ATOM 883 O O . ASP A 1 121 ? -6.941 -10.807 6.730 1.00 97.50 121 ASP A O 1
ATOM 887 N N . LEU A 1 122 ? -8.139 -9.236 7.805 1.00 97.31 122 LEU A N 1
ATOM 888 C CA . LEU A 1 122 ? -8.583 -8.596 6.573 1.00 97.31 122 LEU A CA 1
ATOM 889 C C . LEU A 1 122 ? -7.393 -8.028 5.796 1.00 97.31 122 LEU A C 1
ATOM 891 O O . LEU A 1 122 ? -7.277 -8.283 4.601 1.00 97.31 122 LEU A O 1
ATOM 895 N N . GLY A 1 123 ? -6.489 -7.300 6.452 1.00 97.50 123 GLY A N 1
ATOM 896 C CA . GLY A 1 123 ? -5.353 -6.675 5.782 1.00 97.50 123 GLY A CA 1
ATOM 897 C C . GLY A 1 123 ? -4.404 -7.688 5.141 1.00 97.50 123 GLY A C 1
ATOM 898 O O . GLY A 1 123 ? -3.981 -7.486 4.004 1.00 97.50 123 GLY A O 1
ATOM 899 N N . LEU A 1 124 ? -4.129 -8.817 5.801 1.00 97.69 124 LEU A N 1
ATOM 900 C CA . LEU A 1 124 ? -3.304 -9.880 5.220 1.00 97.69 124 LEU A CA 1
ATOM 901 C C . LEU A 1 124 ? -3.988 -10.569 4.035 1.00 97.69 124 LEU A C 1
ATOM 903 O O . LEU A 1 124 ? -3.319 -10.892 3.056 1.00 97.69 124 LEU A O 1
ATOM 907 N N . ARG A 1 125 ? -5.314 -10.754 4.077 1.00 98.06 125 ARG A N 1
ATOM 908 C CA . ARG A 1 125 ? -6.074 -11.265 2.923 1.00 98.06 125 ARG A CA 1
ATOM 909 C C . ARG A 1 125 ? -6.058 -10.286 1.749 1.00 98.06 125 ARG A C 1
ATOM 911 O O . ARG A 1 125 ? -5.913 -10.712 0.608 1.00 98.06 125 ARG A O 1
ATOM 918 N N . VAL A 1 126 ? -6.176 -8.987 2.025 1.00 98.25 126 VAL A N 1
ATOM 919 C CA . VAL A 1 126 ? -6.087 -7.926 1.011 1.00 98.25 126 VAL A CA 1
ATOM 920 C C . VAL A 1 126 ? -4.696 -7.900 0.374 1.00 98.25 126 VAL A C 1
ATOM 922 O O . VAL A 1 126 ? -4.597 -7.852 -0.850 1.00 98.25 126 VAL A O 1
ATOM 925 N N . LEU A 1 127 ? -3.630 -7.973 1.178 1.00 97.25 127 LEU A N 1
ATOM 926 C CA . LEU A 1 127 ? -2.255 -8.026 0.677 1.00 97.25 127 LEU A CA 1
ATOM 927 C C . LEU A 1 127 ? -2.018 -9.279 -0.180 1.00 97.25 127 LEU A C 1
ATOM 929 O O . LEU A 1 127 ? -1.473 -9.177 -1.275 1.00 97.25 127 LEU A O 1
ATOM 933 N N . ALA A 1 128 ? -2.501 -10.443 0.264 1.00 97.19 128 ALA A N 1
ATOM 934 C CA . ALA A 1 128 ? -2.402 -11.685 -0.501 1.00 97.19 128 ALA A CA 1
ATOM 935 C C . ALA A 1 128 ? -3.122 -11.601 -1.860 1.00 97.19 128 ALA A C 1
ATOM 937 O O . ALA A 1 128 ? -2.553 -11.993 -2.876 1.00 97.19 128 ALA A O 1
ATOM 938 N N . ALA A 1 129 ? -4.335 -11.040 -1.901 1.00 98.19 129 ALA A N 1
ATOM 939 C CA . ALA A 1 129 ? -5.070 -10.819 -3.149 1.00 98.19 129 ALA A CA 1
ATOM 940 C C . ALA A 1 129 ? -4.347 -9.829 -4.081 1.00 98.19 129 ALA A C 1
ATOM 942 O O . ALA A 1 129 ? -4.294 -10.024 -5.296 1.00 98.19 129 ALA A O 1
ATOM 943 N N . ALA A 1 130 ? -3.744 -8.778 -3.517 1.00 97.19 130 ALA A N 1
ATOM 944 C CA . ALA A 1 130 ? -2.951 -7.821 -4.280 1.00 97.19 130 ALA A CA 1
ATOM 945 C C . ALA A 1 130 ? -1.711 -8.484 -4.912 1.00 97.19 130 ALA A C 1
ATOM 947 O O . ALA A 1 130 ? -1.453 -8.277 -6.100 1.00 97.19 130 ALA A O 1
ATOM 948 N N . ARG A 1 131 ? -1.022 -9.356 -4.163 1.00 96.38 131 ARG A N 1
ATOM 949 C CA . ARG A 1 131 ? 0.088 -10.174 -4.669 1.00 96.38 131 ARG A CA 1
ATOM 950 C C . ARG A 1 131 ? -0.342 -11.148 -5.748 1.00 96.38 131 ARG A C 1
ATOM 952 O O . ARG A 1 131 ? 0.367 -11.321 -6.737 1.00 96.38 131 ARG A O 1
ATOM 959 N N . GLU A 1 132 ? -1.495 -11.786 -5.591 1.00 96.88 132 GLU A N 1
ATOM 960 C CA . GLU A 1 132 ? -2.011 -12.693 -6.612 1.00 96.88 132 GLU A CA 1
ATOM 961 C C . GLU A 1 132 ? -2.209 -11.969 -7.951 1.00 96.88 132 GLU A C 1
ATOM 963 O O . GLU A 1 132 ? -1.794 -12.477 -8.994 1.00 96.88 132 GLU A O 1
ATOM 968 N N . ASP A 1 133 ? -2.768 -10.758 -7.925 1.00 97.12 133 ASP A N 1
ATOM 969 C CA . ASP A 1 133 ? -2.947 -9.940 -9.123 1.00 97.12 133 ASP A CA 1
ATOM 970 C C . ASP A 1 133 ? -1.615 -9.529 -9.757 1.00 97.12 133 ASP A C 1
ATOM 972 O O . ASP A 1 133 ? -1.465 -9.646 -10.977 1.00 97.12 133 ASP A O 1
ATOM 976 N N . LEU A 1 134 ? -0.636 -9.107 -8.947 1.00 96.75 134 LEU A N 1
ATOM 977 C CA . LEU A 1 134 ? 0.719 -8.812 -9.417 1.00 96.75 134 LEU A CA 1
ATOM 978 C C . LEU A 1 134 ? 1.340 -10.028 -10.113 1.00 96.75 134 LEU A C 1
ATOM 980 O O . LEU A 1 134 ? 1.834 -9.934 -11.236 1.00 96.75 134 LEU A O 1
ATOM 984 N N . MET A 1 135 ? 1.292 -11.193 -9.467 1.00 95.62 135 MET A N 1
ATOM 985 C CA . MET A 1 135 ? 1.879 -12.412 -10.016 1.00 95.62 135 MET A CA 1
ATOM 986 C C . MET A 1 135 ? 1.147 -12.875 -11.274 1.00 95.62 135 MET A C 1
ATOM 988 O O . MET A 1 135 ? 1.788 -13.345 -12.215 1.00 95.62 135 MET A O 1
ATOM 992 N N . ARG A 1 136 ? -0.181 -12.721 -11.333 1.00 95.56 136 ARG A N 1
ATOM 993 C CA . ARG A 1 136 ? -0.969 -13.029 -12.531 1.00 95.56 136 ARG A CA 1
ATOM 994 C C . ARG A 1 136 ? -0.583 -12.121 -13.695 1.00 95.56 136 ARG A C 1
ATOM 996 O O . ARG A 1 136 ? -0.398 -12.629 -14.799 1.00 95.56 136 ARG A O 1
ATOM 1003 N N . LEU A 1 137 ? -0.411 -10.822 -13.441 1.00 95.62 137 LEU A N 1
ATOM 1004 C CA . LEU A 1 137 ? 0.086 -9.870 -14.433 1.00 95.62 137 LEU A CA 1
ATOM 1005 C C . LEU A 1 137 ? 1.451 -10.309 -14.967 1.00 95.62 137 LEU A C 1
ATOM 1007 O O . LEU A 1 137 ? 1.617 -10.461 -16.173 1.00 95.62 137 LEU A O 1
ATOM 1011 N N . MET A 1 138 ? 2.408 -10.574 -14.076 1.00 95.25 138 MET A N 1
ATOM 1012 C CA . MET A 1 138 ? 3.779 -10.883 -14.482 1.00 95.25 138 MET A CA 1
ATOM 1013 C C . MET A 1 138 ? 3.918 -12.226 -15.203 1.00 95.25 138 MET A C 1
ATOM 1015 O O . MET A 1 138 ? 4.686 -12.321 -16.157 1.00 95.25 138 MET A O 1
ATOM 1019 N N . ARG A 1 139 ? 3.156 -13.256 -14.810 1.00 93.69 139 ARG A N 1
ATOM 1020 C CA . ARG A 1 139 ? 3.146 -14.559 -15.505 1.00 93.69 139 ARG A CA 1
ATOM 1021 C C . ARG A 1 139 ? 2.626 -14.467 -16.940 1.00 93.69 139 ARG A C 1
ATOM 1023 O O . ARG A 1 139 ? 2.958 -15.324 -17.752 1.00 93.69 139 ARG A O 1
ATOM 1030 N N . GLY A 1 140 ? 1.808 -13.459 -17.245 1.00 92.50 140 GLY A N 1
ATOM 1031 C CA . GLY A 1 140 ? 1.300 -13.214 -18.593 1.00 92.50 140 GLY A CA 1
ATOM 1032 C C . GLY A 1 140 ? 2.311 -12.554 -19.536 1.00 92.50 140 GLY A C 1
ATOM 1033 O O . GLY A 1 140 ? 2.027 -12.442 -20.727 1.00 92.50 140 GLY A O 1
ATOM 1034 N N . LEU A 1 141 ? 3.469 -12.108 -19.034 1.00 95.00 141 LEU A N 1
ATOM 1035 C CA . LEU A 1 141 ? 4.445 -11.342 -19.808 1.00 95.00 141 LEU A CA 1
ATOM 1036 C C . LEU A 1 141 ? 5.651 -12.199 -20.232 1.00 95.00 141 LEU A C 1
ATOM 1038 O O . LEU A 1 141 ? 6.130 -13.026 -19.452 1.00 95.00 141 LEU A O 1
ATOM 1042 N N . PRO A 1 142 ? 6.211 -11.979 -21.438 1.00 95.12 142 PRO A N 1
ATOM 1043 C CA . PRO A 1 142 ? 7.495 -12.561 -21.819 1.00 95.12 142 PRO A CA 1
ATOM 1044 C C . PRO A 1 142 ? 8.624 -12.105 -20.875 1.00 95.12 142 PRO A C 1
ATOM 1046 O O . PRO A 1 142 ? 8.645 -10.930 -20.507 1.00 95.12 142 PRO A O 1
ATOM 1049 N N . PRO A 1 143 ? 9.627 -12.949 -20.556 1.00 93.06 143 PRO A N 1
ATOM 1050 C CA . PRO A 1 143 ? 10.722 -12.574 -19.651 1.00 93.06 143 PRO A CA 1
ATOM 1051 C C . PRO A 1 143 ? 11.478 -11.298 -20.050 1.00 93.06 143 PRO A C 1
ATOM 1053 O O . PRO A 1 143 ? 11.878 -10.526 -19.185 1.00 93.06 143 PRO A O 1
ATOM 1056 N N . ALA A 1 144 ? 11.613 -11.028 -21.353 1.00 94.69 144 ALA A N 1
ATOM 1057 C CA . ALA A 1 144 ? 12.260 -9.817 -21.868 1.00 94.69 144 ALA A CA 1
ATOM 1058 C C . ALA A 1 144 ? 11.556 -8.510 -21.444 1.00 94.69 144 ALA A C 1
ATOM 1060 O O . ALA A 1 144 ? 12.171 -7.447 -21.460 1.00 94.69 144 ALA A O 1
ATOM 1061 N N . MET A 1 145 ? 10.283 -8.571 -21.033 1.00 96.25 145 MET A N 1
ATOM 1062 C CA . MET A 1 145 ? 9.559 -7.405 -20.521 1.00 96.25 145 MET A CA 1
ATOM 1063 C C . MET A 1 145 ? 10.096 -6.920 -19.171 1.00 96.25 145 MET A C 1
ATOM 1065 O O . MET A 1 145 ? 9.853 -5.772 -18.814 1.00 96.25 145 MET A O 1
ATOM 1069 N N . LEU A 1 146 ? 10.852 -7.735 -18.427 1.00 95.69 146 LEU A N 1
ATOM 1070 C CA . LEU A 1 146 ? 11.452 -7.296 -17.163 1.00 95.69 146 LEU A CA 1
ATOM 1071 C C . LEU A 1 146 ? 12.412 -6.110 -17.353 1.00 95.69 146 LEU A C 1
ATOM 1073 O O . LEU A 1 146 ? 12.478 -5.236 -16.488 1.00 95.69 146 LEU A O 1
ATOM 1077 N N . ASP A 1 147 ? 13.079 -6.025 -18.504 1.00 96.88 147 ASP A N 1
ATOM 1078 C CA . ASP A 1 147 ? 13.992 -4.926 -18.836 1.00 96.88 147 ASP A CA 1
ATOM 1079 C C . ASP A 1 147 ? 13.289 -3.747 -19.528 1.00 96.88 147 ASP A C 1
ATOM 1081 O O . ASP A 1 147 ? 13.873 -2.671 -19.693 1.00 96.88 147 ASP A O 1
ATOM 1085 N N . TRP A 1 148 ? 12.020 -3.914 -19.915 1.00 96.75 148 TRP A N 1
ATOM 1086 C CA . TRP A 1 148 ? 11.250 -2.871 -20.580 1.00 96.75 148 TRP A CA 1
ATOM 1087 C C . TRP A 1 148 ? 10.945 -1.706 -19.633 1.00 96.75 148 TRP A C 1
ATOM 1089 O O . TRP A 1 148 ? 10.610 -1.897 -18.461 1.00 96.75 148 TRP A O 1
ATOM 1099 N N . ARG A 1 149 ? 11.025 -0.481 -20.169 1.00 96.56 149 ARG A N 1
ATOM 1100 C CA . ARG A 1 149 ? 10.737 0.771 -19.462 1.00 96.56 149 ARG A CA 1
ATOM 1101 C C . ARG A 1 149 ? 9.615 1.532 -20.170 1.00 96.56 149 ARG A C 1
ATOM 1103 O O . ARG A 1 149 ? 9.670 1.662 -21.391 1.00 96.56 149 ARG A O 1
ATOM 1110 N N . PRO A 1 150 ? 8.678 2.138 -19.423 1.00 95.25 150 PRO A N 1
ATOM 1111 C CA . PRO A 1 150 ? 7.588 2.920 -20.010 1.00 95.25 150 PRO A CA 1
ATOM 1112 C C . PRO A 1 150 ? 8.056 4.264 -20.585 1.00 95.25 150 PRO A C 1
ATOM 1114 O O . PRO A 1 150 ? 7.413 4.820 -21.466 1.00 95.25 150 PRO A O 1
ATOM 1117 N N . ALA A 1 151 ? 9.156 4.817 -20.064 1.00 94.69 151 ALA A N 1
ATOM 1118 C CA . ALA A 1 151 ? 9.748 6.068 -20.524 1.00 94.69 151 ALA A CA 1
ATOM 1119 C C . ALA A 1 151 ? 11.194 6.213 -20.006 1.00 94.69 151 ALA A C 1
ATOM 1121 O O . ALA A 1 151 ? 11.552 5.581 -19.002 1.00 94.69 151 ALA A O 1
ATOM 1122 N N . PRO A 1 152 ? 12.020 7.080 -20.624 1.00 94.00 152 PRO A N 1
ATOM 1123 C CA . PRO A 1 152 ? 13.333 7.435 -20.091 1.00 94.00 152 PRO A CA 1
ATOM 1124 C C . PRO A 1 152 ? 13.256 7.908 -18.631 1.00 94.00 152 PRO A C 1
ATOM 1126 O O . PRO A 1 152 ? 12.376 8.682 -18.255 1.00 94.00 152 PRO A O 1
ATOM 1129 N N . GLY A 1 153 ? 14.172 7.420 -17.792 1.00 91.19 153 GLY A N 1
ATOM 1130 C CA . GLY A 1 153 ? 14.233 7.765 -16.366 1.00 91.19 153 GLY A CA 1
ATOM 1131 C C . GLY A 1 153 ? 13.155 7.118 -15.483 1.00 91.19 153 GLY A C 1
ATOM 1132 O O . GLY A 1 153 ? 13.102 7.404 -14.288 1.00 91.19 153 GLY A O 1
ATOM 1133 N N . LYS A 1 154 ? 12.293 6.248 -16.027 1.00 92.44 154 LYS A N 1
ATOM 1134 C CA . LYS A 1 154 ? 11.368 5.418 -15.236 1.00 92.44 154 LYS A CA 1
ATOM 1135 C C . LYS A 1 154 ? 11.963 4.042 -14.976 1.00 92.44 154 LYS A C 1
ATOM 1137 O O . LYS A 1 154 ? 12.724 3.540 -15.803 1.00 92.44 154 LYS A O 1
ATOM 1142 N N . ARG A 1 155 ? 11.587 3.439 -13.843 1.00 95.19 155 ARG A N 1
ATOM 1143 C CA . ARG A 1 155 ? 11.968 2.063 -13.504 1.00 95.19 155 ARG A CA 1
ATOM 1144 C C . ARG A 1 155 ? 11.480 1.085 -14.577 1.00 95.19 155 ARG A C 1
ATOM 1146 O O . ARG A 1 155 ? 10.399 1.294 -15.129 1.00 95.19 155 ARG A O 1
ATOM 1153 N N . SER A 1 156 ? 12.266 0.052 -14.869 1.00 97.12 156 SER A N 1
ATOM 1154 C CA . SER A 1 156 ? 11.776 -1.099 -15.631 1.00 97.12 156 SER A CA 1
ATOM 1155 C C . SER A 1 156 ? 10.778 -1.910 -14.803 1.00 97.12 156 SER A C 1
ATOM 1157 O O . SER A 1 156 ? 10.661 -1.706 -13.591 1.00 97.12 156 SER A O 1
ATOM 1159 N N . LEU A 1 157 ? 10.064 -2.849 -15.430 1.00 96.88 157 LEU A N 1
ATOM 1160 C CA . LEU A 1 157 ? 9.187 -3.763 -14.688 1.00 96.88 157 LEU A CA 1
ATOM 1161 C C . LEU A 1 157 ? 9.974 -4.563 -13.638 1.00 96.88 157 LEU A C 1
ATOM 1163 O O . LEU A 1 157 ? 9.563 -4.619 -12.482 1.00 96.88 157 LEU A O 1
ATOM 1167 N N . GLY A 1 158 ? 11.143 -5.095 -14.003 1.00 96.69 158 GLY A N 1
ATOM 1168 C CA . GLY A 1 158 ? 12.039 -5.796 -13.082 1.00 96.69 158 GLY A CA 1
ATOM 1169 C C . GLY A 1 158 ? 12.496 -4.915 -11.916 1.00 96.69 158 GLY A C 1
ATOM 1170 O O . GLY A 1 158 ? 12.442 -5.342 -10.769 1.00 96.69 158 GLY A O 1
ATOM 1171 N N . GLU A 1 159 ? 12.849 -3.653 -12.169 1.00 96.94 159 GLU A N 1
ATOM 1172 C CA . GLU A 1 159 ? 13.221 -2.710 -11.103 1.00 96.94 159 GLU A CA 1
ATOM 1173 C C . GLU A 1 159 ? 12.047 -2.353 -10.176 1.00 96.94 159 GLU A C 1
ATOM 1175 O O . GLU A 1 159 ? 12.260 -2.061 -8.998 1.00 96.94 159 GLU A O 1
ATOM 1180 N N . VAL A 1 160 ? 10.803 -2.360 -10.671 1.00 96.75 160 VAL A N 1
ATOM 1181 C CA . VAL A 1 160 ? 9.614 -2.205 -9.816 1.00 96.75 160 VAL A CA 1
ATOM 1182 C C . VAL A 1 160 ? 9.413 -3.435 -8.931 1.00 96.75 160 VAL A C 1
ATOM 1184 O O . VAL A 1 160 ? 9.123 -3.270 -7.748 1.00 96.75 160 VAL A O 1
ATOM 1187 N N . LEU A 1 161 ? 9.612 -4.646 -9.457 1.00 96.38 161 LEU A N 1
ATOM 1188 C CA . LEU A 1 161 ? 9.549 -5.880 -8.666 1.00 96.38 161 LEU A CA 1
ATOM 1189 C C . LEU A 1 161 ? 10.626 -5.922 -7.575 1.00 96.38 161 LEU A C 1
ATOM 1191 O O . LEU A 1 161 ? 10.334 -6.227 -6.421 1.00 96.38 161 LEU A O 1
ATOM 1195 N N . GLU A 1 162 ? 11.854 -5.543 -7.925 1.00 95.38 162 GLU A N 1
ATOM 1196 C CA . GLU A 1 162 ? 12.959 -5.388 -6.978 1.00 95.38 162 GLU A CA 1
ATOM 1197 C C . GLU A 1 162 ? 12.631 -4.363 -5.888 1.00 95.38 162 GLU A C 1
ATOM 1199 O O . GLU A 1 162 ? 12.890 -4.579 -4.702 1.00 95.38 162 GLU A O 1
ATOM 1204 N N . HIS A 1 163 ? 12.030 -3.237 -6.274 1.00 95.19 163 HIS A N 1
ATOM 1205 C CA . HIS A 1 163 ? 11.587 -2.222 -5.328 1.00 95.19 163 HIS A CA 1
ATOM 1206 C C . HIS A 1 163 ? 10.505 -2.751 -4.379 1.00 95.19 163 HIS A C 1
ATOM 1208 O O . HIS A 1 163 ? 10.628 -2.547 -3.176 1.00 95.19 163 HIS A O 1
ATOM 1214 N N . LEU A 1 164 ? 9.495 -3.457 -4.894 1.00 95.19 164 LEU A N 1
ATOM 1215 C CA . LEU A 1 164 ? 8.438 -4.073 -4.088 1.00 95.19 164 LEU A CA 1
ATOM 1216 C C . LEU A 1 164 ? 9.013 -5.029 -3.037 1.00 95.19 164 LEU A C 1
ATOM 1218 O O . LEU A 1 164 ? 8.774 -4.834 -1.846 1.00 95.19 164 LEU A O 1
ATOM 1222 N N . ALA A 1 165 ? 9.847 -5.986 -3.454 1.00 93.19 165 ALA A N 1
ATOM 1223 C CA . ALA A 1 165 ? 10.450 -6.958 -2.542 1.00 93.19 165 ALA A CA 1
ATOM 1224 C C . ALA A 1 165 ? 11.302 -6.291 -1.442 1.00 93.19 165 ALA A C 1
ATOM 1226 O O . ALA A 1 165 ? 11.231 -6.663 -0.271 1.00 93.19 165 ALA A O 1
ATOM 1227 N N . ASN A 1 166 ? 12.089 -5.269 -1.800 1.00 92.56 166 ASN A N 1
ATOM 1228 C CA . ASN A 1 166 ? 12.874 -4.497 -0.831 1.00 92.56 166 ASN A CA 1
ATOM 1229 C C . ASN A 1 166 ? 11.994 -3.722 0.160 1.00 92.56 166 ASN A C 1
ATOM 1231 O O . ASN A 1 166 ? 12.307 -3.659 1.350 1.00 92.56 166 ASN A O 1
ATOM 1235 N N . THR A 1 167 ? 10.926 -3.093 -0.328 1.00 91.56 167 THR A N 1
ATOM 1236 C CA . THR A 1 167 ? 10.081 -2.212 0.481 1.00 91.56 167 THR A CA 1
ATOM 1237 C C . THR A 1 167 ? 9.206 -2.988 1.465 1.00 91.56 167 THR A C 1
ATOM 1239 O O . THR A 1 167 ? 9.015 -2.537 2.591 1.00 91.56 167 THR A O 1
ATOM 1242 N N . GLU A 1 168 ? 8.738 -4.183 1.118 1.00 91.06 168 GLU A N 1
ATOM 1243 C CA . GLU A 1 168 ? 8.019 -5.028 2.079 1.00 91.06 168 GLU A CA 1
ATOM 1244 C C . GLU A 1 168 ? 8.916 -5.521 3.214 1.00 91.06 168 GLU A C 1
ATOM 1246 O O . GLU A 1 168 ? 8.521 -5.482 4.381 1.00 91.06 168 GLU A O 1
ATOM 1251 N N . ALA A 1 169 ? 10.152 -5.912 2.894 1.00 92.12 169 ALA A N 1
ATOM 1252 C CA . ALA A 1 169 ? 11.156 -6.233 3.900 1.00 92.12 169 ALA A CA 1
ATOM 1253 C C . ALA A 1 169 ? 11.452 -5.027 4.804 1.00 92.12 169 ALA A C 1
ATOM 1255 O O . ALA A 1 169 ? 11.537 -5.168 6.024 1.00 92.12 169 ALA A O 1
ATOM 1256 N N . TYR A 1 170 ? 11.545 -3.828 4.220 1.00 91.50 170 TYR A N 1
ATOM 1257 C CA . TYR A 1 170 ? 11.657 -2.581 4.973 1.00 91.50 170 TYR A CA 1
ATOM 1258 C C . TYR A 1 170 ? 10.477 -2.409 5.943 1.00 91.50 170 TYR A C 1
ATOM 1260 O O . TYR A 1 170 ? 10.708 -2.176 7.127 1.00 91.50 170 TYR A O 1
ATOM 1268 N N . TYR A 1 171 ? 9.232 -2.614 5.504 1.00 93.31 171 TYR A N 1
ATOM 1269 C CA . TYR A 1 171 ? 8.061 -2.519 6.383 1.00 93.31 171 TYR A CA 1
ATOM 1270 C C . TYR A 1 171 ? 8.073 -3.539 7.525 1.00 93.31 171 TYR A C 1
ATOM 1272 O O . TYR A 1 171 ? 7.706 -3.190 8.646 1.00 93.31 171 TYR A O 1
ATOM 1280 N N . ALA A 1 172 ? 8.535 -4.768 7.281 1.00 92.12 172 ALA A N 1
ATOM 1281 C CA . ALA A 1 172 ? 8.652 -5.776 8.333 1.00 92.12 172 ALA A CA 1
ATOM 1282 C C . ALA A 1 172 ? 9.646 -5.361 9.429 1.00 92.12 172 ALA A C 1
ATOM 1284 O O . ALA A 1 172 ? 9.377 -5.559 10.611 1.00 92.12 172 ALA A O 1
ATOM 1285 N N . VAL A 1 173 ? 10.764 -4.733 9.055 1.00 90.44 173 VAL A N 1
ATOM 1286 C CA . VAL A 1 173 ? 11.767 -4.229 10.009 1.00 90.44 173 VAL A CA 1
ATOM 1287 C C . VAL A 1 173 ? 11.249 -3.032 10.813 1.00 90.44 173 VAL A C 1
ATOM 1289 O O . VAL A 1 173 ? 11.632 -2.863 11.966 1.00 90.44 173 VAL A O 1
ATOM 1292 N N . HIS A 1 174 ? 10.330 -2.236 10.258 1.00 91.50 174 HIS A N 1
ATOM 1293 C CA . HIS A 1 174 ? 9.712 -1.092 10.952 1.00 91.50 174 HIS A CA 1
ATOM 1294 C C . HIS A 1 174 ? 8.655 -1.493 11.994 1.00 91.50 174 HIS A C 1
ATOM 1296 O O . HIS A 1 174 ? 8.025 -0.635 12.610 1.00 91.50 174 HIS A O 1
ATOM 1302 N N . LEU A 1 175 ? 8.459 -2.795 12.217 1.00 91.56 175 LEU A N 1
ATOM 1303 C CA . LEU A 1 175 ? 7.746 -3.303 13.389 1.00 91.56 175 LEU A CA 1
ATOM 1304 C C . LEU A 1 175 ? 8.630 -3.318 14.640 1.00 91.56 175 LEU A C 1
ATOM 1306 O O . LEU A 1 175 ? 8.101 -3.401 15.751 1.00 91.56 175 LEU A O 1
ATOM 1310 N N . GLU A 1 176 ? 9.950 -3.238 14.474 1.00 89.31 176 GLU A N 1
ATOM 1311 C CA . GLU A 1 176 ? 10.924 -3.276 15.560 1.00 89.31 176 GLU A CA 1
ATOM 1312 C C . GLU A 1 176 ? 11.272 -1.891 16.086 1.00 89.31 176 GLU A C 1
ATOM 1314 O O . GLU A 1 176 ? 11.063 -0.873 15.431 1.00 89.31 176 GLU A O 1
ATOM 1319 N N . THR A 1 177 ? 11.856 -1.844 17.281 1.00 85.31 177 THR A N 1
ATOM 1320 C CA . THR A 1 177 ? 12.470 -0.611 17.771 1.00 85.31 177 THR A CA 1
ATOM 1321 C C . THR A 1 177 ? 13.698 -0.251 16.938 1.00 85.31 177 THR A C 1
ATOM 1323 O O . THR A 1 177 ? 14.464 -1.142 16.567 1.00 85.31 177 THR A O 1
ATOM 1326 N N . PRO A 1 178 ? 13.928 1.046 16.675 1.00 78.94 178 PRO A N 1
ATOM 1327 C CA . PRO A 1 178 ? 15.105 1.514 15.957 1.00 78.94 178 PRO A CA 1
ATOM 1328 C C . PRO A 1 178 ? 16.356 1.326 16.827 1.00 78.94 178 PRO A C 1
ATOM 1330 O O . PRO A 1 178 ? 16.772 2.216 17.565 1.00 78.94 178 PRO A O 1
ATOM 1333 N N . ASP A 1 179 ? 16.965 0.150 16.747 1.00 75.25 179 ASP A N 1
ATOM 1334 C CA . ASP A 1 179 ? 18.308 -0.111 17.250 1.00 75.25 179 ASP A CA 1
ATOM 1335 C C . ASP A 1 179 ? 19.223 -0.614 16.120 1.00 75.25 179 ASP A C 1
ATOM 1337 O O . ASP A 1 179 ? 18.813 -0.786 14.966 1.00 75.25 179 ASP A O 1
ATOM 1341 N N . ARG A 1 180 ? 20.506 -0.825 16.437 1.00 55.22 180 ARG A N 1
ATOM 1342 C CA . ARG A 1 180 ? 21.516 -1.255 15.456 1.00 55.22 180 ARG A CA 1
ATOM 1343 C C . ARG A 1 180 ? 21.217 -2.619 14.811 1.00 55.22 180 ARG A C 1
ATOM 1345 O O . ARG A 1 180 ? 21.785 -2.887 13.755 1.00 55.22 180 ARG A O 1
ATOM 1352 N N . ALA A 1 181 ? 20.352 -3.460 15.384 1.00 62.66 181 ALA A N 1
ATOM 1353 C CA . ALA A 1 181 ? 20.009 -4.769 14.826 1.00 62.66 181 ALA A CA 1
ATOM 1354 C C . ALA A 1 181 ? 19.045 -4.685 13.627 1.00 62.66 181 ALA A C 1
ATOM 1356 O O . ALA A 1 181 ? 18.947 -5.642 12.856 1.00 62.66 181 ALA A O 1
ATOM 1357 N N . THR A 1 182 ? 18.397 -3.535 13.397 1.00 74.88 182 THR A N 1
ATOM 1358 C CA . THR A 1 182 ? 17.507 -3.308 12.238 1.00 74.88 182 THR A CA 1
ATOM 1359 C C . THR A 1 182 ? 18.183 -3.588 10.891 1.00 74.88 182 THR A C 1
ATOM 1361 O O . THR A 1 182 ? 17.546 -4.119 9.982 1.00 74.88 182 THR A O 1
ATOM 1364 N N . GLY A 1 183 ? 19.488 -3.323 10.763 1.00 76.75 183 GLY A N 1
ATOM 1365 C CA . GLY A 1 183 ? 20.244 -3.618 9.542 1.00 76.75 183 GLY A CA 1
ATOM 1366 C C . GLY A 1 183 ? 20.397 -5.116 9.254 1.00 76.75 183 GLY A C 1
ATOM 1367 O O . GLY A 1 183 ? 20.333 -5.531 8.096 1.00 76.75 183 GLY A O 1
ATOM 1368 N N . ASP A 1 184 ? 20.567 -5.946 10.284 1.00 82.31 184 ASP A N 1
ATOM 1369 C CA . ASP A 1 184 ? 20.670 -7.399 10.111 1.00 82.31 184 ASP A CA 1
ATOM 1370 C C . ASP A 1 184 ? 19.297 -8.040 9.901 1.00 82.31 184 ASP A C 1
ATOM 1372 O O . ASP A 1 184 ? 19.164 -8.935 9.065 1.00 82.31 184 ASP A O 1
ATOM 1376 N N . LEU A 1 185 ? 18.261 -7.521 10.564 1.00 84.00 185 LEU A N 1
ATOM 1377 C CA . LEU A 1 185 ? 16.875 -7.910 10.301 1.00 84.00 185 LEU A CA 1
ATOM 1378 C C . LEU A 1 185 ? 16.460 -7.578 8.868 1.00 84.00 185 LEU A C 1
ATOM 1380 O O . LEU A 1 185 ? 15.819 -8.395 8.210 1.00 84.00 185 LEU A O 1
ATOM 1384 N N . TRP A 1 186 ? 16.889 -6.429 8.341 1.00 86.62 186 TRP A N 1
ATOM 1385 C CA . TRP A 1 186 ? 16.635 -6.089 6.946 1.00 86.62 186 TRP A CA 1
ATOM 1386 C C . TRP A 1 186 ? 17.298 -7.069 5.983 1.00 86.62 186 TRP A C 1
ATOM 1388 O O . TRP A 1 186 ? 16.650 -7.502 5.038 1.00 86.62 186 TRP A O 1
ATOM 1398 N N . LYS A 1 187 ? 18.541 -7.502 6.225 1.00 86.75 187 LYS A N 1
ATOM 1399 C CA . LYS A 1 187 ? 19.183 -8.526 5.376 1.00 86.75 187 LYS A CA 1
ATOM 1400 C C . LYS A 1 187 ? 18.417 -9.852 5.396 1.00 86.75 187 LYS A C 1
ATOM 1402 O O . LYS A 1 187 ? 18.281 -10.478 4.348 1.00 86.75 187 LYS A O 1
ATOM 1407 N N . GLN A 1 188 ? 17.910 -10.265 6.560 1.00 85.88 188 GLN A N 1
ATOM 1408 C CA . GLN A 1 188 ? 17.104 -11.486 6.704 1.00 85.88 188 GLN A CA 1
ATOM 1409 C C . GLN A 1 188 ? 15.754 -11.375 5.982 1.00 85.88 188 GLN A C 1
ATOM 1411 O O . GLN A 1 188 ? 15.311 -12.326 5.339 1.00 85.88 188 GLN A O 1
ATOM 1416 N N . ALA A 1 189 ? 15.112 -10.210 6.056 1.00 87.31 189 ALA A N 1
ATOM 1417 C CA . ALA A 1 189 ? 13.822 -9.963 5.423 1.00 87.31 189 ALA A CA 1
ATOM 1418 C C . ALA A 1 189 ? 13.939 -9.726 3.906 1.00 87.31 189 ALA A C 1
ATOM 1420 O O . ALA A 1 189 ? 13.099 -10.185 3.142 1.00 87.31 189 ALA A O 1
ATOM 1421 N N . ALA A 1 190 ? 14.973 -9.013 3.453 1.00 90.25 190 ALA A N 1
ATOM 1422 C CA . ALA A 1 190 ? 15.122 -8.590 2.062 1.00 90.25 190 ALA A CA 1
ATOM 1423 C C . ALA A 1 190 ? 15.836 -9.622 1.186 1.00 90.25 190 ALA A C 1
ATOM 1425 O O . ALA A 1 190 ? 15.665 -9.565 -0.030 1.00 90.25 190 ALA A O 1
ATOM 1426 N N . LEU A 1 191 ? 16.632 -10.526 1.774 1.00 92.25 191 LEU A N 1
ATOM 1427 C CA . LEU A 1 191 ? 17.450 -11.529 1.077 1.00 92.25 191 LEU A CA 1
ATOM 1428 C C . LEU A 1 191 ? 18.262 -10.929 -0.091 1.00 92.25 191 LEU A C 1
ATOM 1430 O O . LEU A 1 191 ? 18.067 -11.304 -1.252 1.00 92.25 191 LEU A O 1
ATOM 1434 N N . PRO A 1 192 ? 19.159 -9.960 0.177 1.00 89.44 192 PRO A N 1
ATOM 1435 C CA . PRO A 1 192 ? 19.917 -9.301 -0.879 1.00 89.44 192 PRO A CA 1
ATOM 1436 C C . PRO A 1 192 ? 20.743 -10.318 -1.679 1.00 89.44 192 PRO A C 1
ATOM 1438 O O . PRO A 1 192 ? 21.430 -11.165 -1.110 1.00 89.44 192 PRO A O 1
ATOM 1441 N N . GLY A 1 193 ? 20.682 -10.220 -3.008 1.00 89.19 193 GLY A N 1
ATOM 1442 C CA . GLY A 1 193 ? 21.378 -11.122 -3.932 1.00 89.19 193 GLY A CA 1
ATOM 1443 C C . GLY A 1 193 ? 20.603 -12.388 -4.315 1.00 89.19 193 GLY A C 1
ATOM 1444 O O . GLY A 1 193 ? 21.018 -13.071 -5.250 1.00 89.19 193 GLY A O 1
ATOM 1445 N N . ALA A 1 194 ? 19.478 -12.690 -3.660 1.00 94.44 194 ALA A N 1
ATOM 1446 C CA . ALA A 1 194 ? 18.570 -13.734 -4.128 1.00 94.44 194 ALA A CA 1
ATOM 1447 C C . ALA A 1 194 ? 17.794 -13.279 -5.386 1.00 94.44 194 ALA A C 1
ATOM 1449 O O . ALA A 1 194 ? 17.590 -12.074 -5.578 1.00 94.44 194 ALA A O 1
ATOM 1450 N N . PRO A 1 195 ? 17.332 -14.213 -6.238 1.00 94.88 195 PRO A N 1
ATOM 1451 C CA . PRO A 1 195 ? 16.454 -13.899 -7.362 1.00 94.88 195 PRO A CA 1
ATOM 1452 C C . PRO A 1 195 ? 15.200 -13.128 -6.929 1.00 94.88 195 PRO A C 1
ATOM 1454 O O . PRO A 1 195 ? 14.585 -13.452 -5.914 1.00 94.88 195 PRO A O 1
ATOM 1457 N N . VAL A 1 196 ? 14.771 -12.144 -7.728 1.00 93.88 196 VAL A N 1
ATOM 1458 C CA . VAL A 1 196 ? 13.615 -11.284 -7.401 1.00 93.88 196 VAL A CA 1
ATOM 1459 C C . VAL A 1 196 ? 12.347 -12.076 -7.070 1.00 93.88 196 VAL A C 1
ATOM 1461 O O . VAL A 1 196 ? 11.599 -11.695 -6.177 1.00 93.88 196 VAL A O 1
ATOM 1464 N N . TRP A 1 197 ? 12.122 -13.206 -7.742 1.00 94.12 197 TRP A N 1
ATOM 1465 C CA . TRP A 1 197 ? 10.949 -14.052 -7.523 1.00 94.12 197 TRP A CA 1
ATOM 1466 C C . TRP A 1 197 ? 10.949 -14.720 -6.150 1.00 94.12 197 TRP A C 1
ATOM 1468 O O . TRP A 1 197 ? 9.906 -14.757 -5.503 1.00 94.12 197 TRP A O 1
ATOM 1478 N N . ASP A 1 198 ? 12.112 -15.172 -5.681 1.00 95.19 198 ASP A N 1
ATOM 1479 C CA . ASP A 1 198 ? 12.258 -15.770 -4.351 1.00 95.19 198 ASP A CA 1
ATOM 1480 C C . ASP A 1 198 ? 12.033 -14.710 -3.270 1.00 95.19 198 ASP A C 1
ATOM 1482 O O . ASP A 1 198 ? 11.396 -14.956 -2.251 1.00 95.19 198 ASP A O 1
ATOM 1486 N N . ARG A 1 199 ? 12.507 -13.488 -3.522 1.00 95.19 199 ARG A N 1
ATOM 1487 C CA . ARG A 1 199 ? 12.340 -12.350 -2.612 1.00 95.19 199 ARG A CA 1
ATOM 1488 C C . ARG A 1 199 ? 10.893 -11.875 -2.553 1.00 95.19 199 ARG A C 1
ATOM 1490 O O . ARG A 1 199 ? 10.407 -11.549 -1.473 1.00 95.19 199 ARG A O 1
ATOM 1497 N N . LEU A 1 200 ? 10.199 -11.876 -3.692 1.00 93.81 200 LEU A N 1
ATOM 1498 C CA . LEU A 1 200 ? 8.763 -11.633 -3.750 1.00 93.81 200 LEU A CA 1
ATOM 1499 C C . LEU A 1 200 ? 7.994 -12.742 -3.018 1.00 93.81 200 LEU A C 1
ATOM 1501 O O . LEU A 1 200 ? 7.041 -12.434 -2.324 1.00 93.81 200 LEU A O 1
ATOM 1505 N N . ASP A 1 201 ? 8.374 -14.014 -3.086 1.00 92.88 201 ASP A N 1
ATOM 1506 C CA . ASP A 1 201 ? 7.687 -15.027 -2.268 1.00 92.88 201 ASP A CA 1
ATOM 1507 C C . ASP A 1 201 ? 7.967 -14.848 -0.762 1.00 92.88 201 ASP A C 1
ATOM 1509 O O . ASP A 1 201 ? 7.063 -14.923 0.074 1.00 92.88 201 ASP A O 1
ATOM 1513 N N . HIS A 1 202 ? 9.216 -14.536 -0.412 1.00 94.00 202 HIS A N 1
ATOM 1514 C CA . HIS A 1 202 ? 9.680 -14.457 0.972 1.00 94.00 202 HIS A CA 1
ATOM 1515 C C . HIS A 1 202 ? 9.168 -13.233 1.739 1.00 94.00 202 HIS A C 1
ATOM 1517 O O . HIS A 1 202 ? 8.644 -13.385 2.843 1.00 94.00 202 HIS A O 1
ATOM 1523 N N . ALA A 1 203 ? 9.295 -12.019 1.194 1.00 92.12 203 ALA A N 1
ATOM 1524 C CA . ALA A 1 203 ? 9.042 -10.788 1.952 1.00 92.12 203 ALA A CA 1
ATOM 1525 C C . ALA A 1 203 ? 7.600 -10.665 2.510 1.00 92.12 203 ALA A C 1
ATOM 1527 O O . ALA A 1 203 ? 7.461 -10.364 3.701 1.00 92.12 203 ALA A O 1
ATOM 1528 N N . PRO A 1 204 ? 6.522 -10.971 1.755 1.00 91.06 204 PRO A N 1
ATOM 1529 C CA . PRO A 1 204 ? 5.158 -10.957 2.288 1.00 91.06 204 PRO A CA 1
ATOM 1530 C C . PRO A 1 204 ? 4.924 -12.030 3.343 1.00 91.06 204 PRO A C 1
ATOM 1532 O O . PRO A 1 204 ? 4.185 -11.801 4.301 1.00 91.06 20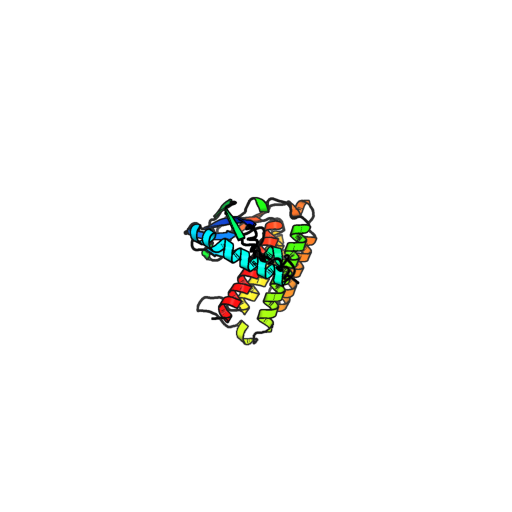4 PRO A O 1
ATOM 1535 N N . ARG A 1 205 ? 5.529 -13.215 3.172 1.00 92.75 205 ARG A N 1
ATOM 1536 C CA . ARG A 1 205 ? 5.436 -14.295 4.159 1.00 92.75 205 ARG A CA 1
ATOM 1537 C C . ARG A 1 205 ? 6.095 -13.874 5.460 1.00 92.75 205 ARG A C 1
ATOM 1539 O O . ARG A 1 205 ? 5.453 -13.957 6.502 1.00 92.75 205 ARG A O 1
ATOM 1546 N N . TYR A 1 206 ? 7.313 -13.348 5.377 1.00 94.06 206 TYR A N 1
ATOM 1547 C CA . TYR A 1 206 ? 8.056 -12.833 6.519 1.00 94.06 206 TYR A CA 1
ATOM 1548 C C . TYR A 1 206 ? 7.276 -11.723 7.238 1.00 94.06 206 TYR A C 1
ATOM 1550 O O . TYR A 1 206 ? 7.072 -11.795 8.450 1.00 94.06 206 TYR A O 1
ATOM 1558 N N . LEU A 1 207 ? 6.758 -10.733 6.498 1.00 94.25 207 LEU A N 1
ATOM 1559 C CA . LEU A 1 207 ? 5.909 -9.680 7.059 1.00 94.25 207 LEU A CA 1
ATOM 1560 C C . LEU A 1 207 ? 4.661 -10.269 7.733 1.00 94.25 207 LEU A C 1
ATOM 1562 O O . LEU A 1 207 ? 4.348 -9.926 8.871 1.00 94.25 207 LEU A O 1
ATOM 1566 N N . GLY A 1 208 ? 3.952 -11.175 7.060 1.00 95.50 208 GLY A N 1
ATOM 1567 C CA . GLY A 1 208 ? 2.737 -11.791 7.585 1.00 95.50 208 GLY A CA 1
ATOM 1568 C C . GLY A 1 208 ? 2.978 -12.656 8.824 1.00 95.50 208 GLY A C 1
ATOM 1569 O O . GLY A 1 208 ? 2.155 -12.660 9.737 1.00 95.50 208 GLY A O 1
ATOM 1570 N N . GLU A 1 209 ? 4.080 -13.398 8.878 1.00 94.94 209 GLU A N 1
ATOM 1571 C CA . GLU A 1 209 ? 4.502 -14.164 10.055 1.00 94.94 209 GLU A CA 1
ATOM 1572 C C . GLU A 1 209 ? 4.855 -13.216 11.207 1.00 94.94 209 GLU A C 1
ATOM 1574 O O . GLU A 1 209 ? 4.352 -13.388 12.321 1.00 94.94 209 GLU A O 1
ATOM 1579 N N . ARG A 1 210 ? 5.615 -12.148 10.928 1.00 94.81 210 ARG A N 1
ATOM 1580 C CA . ARG A 1 210 ? 6.009 -11.170 11.944 1.00 94.81 210 ARG A CA 1
ATOM 1581 C C . ARG A 1 210 ? 4.818 -10.435 12.547 1.00 94.81 210 ARG A C 1
ATOM 1583 O O . ARG A 1 210 ? 4.737 -10.348 13.770 1.00 94.81 210 ARG A O 1
ATOM 1590 N N . VAL A 1 211 ? 3.893 -9.937 11.721 1.00 95.81 211 VAL A N 1
ATOM 1591 C CA . VAL A 1 211 ? 2.715 -9.195 12.202 1.00 95.81 211 VAL A CA 1
ATOM 1592 C C . VAL A 1 211 ? 1.780 -10.107 13.007 1.00 95.81 211 VAL A C 1
ATOM 1594 O O . VAL A 1 211 ? 1.257 -9.683 14.036 1.00 95.81 211 VAL A O 1
ATOM 1597 N N . ARG A 1 212 ? 1.605 -11.377 12.606 1.00 96.88 212 ARG A N 1
ATOM 1598 C CA . ARG A 1 212 ? 0.831 -12.356 13.397 1.00 96.88 212 ARG A CA 1
ATOM 1599 C C . ARG A 1 212 ? 1.475 -12.663 14.746 1.00 96.88 212 ARG A C 1
ATOM 1601 O O . ARG A 1 212 ? 0.756 -12.865 15.719 1.00 96.88 212 ARG A O 1
ATOM 1608 N N . GLY A 1 213 ? 2.805 -12.679 14.796 1.00 96.12 213 GLY A N 1
ATOM 1609 C CA . GLY A 1 213 ? 3.578 -12.929 16.010 1.00 96.12 213 GLY A CA 1
ATOM 1610 C C . GLY A 1 213 ? 3.660 -11.753 16.987 1.00 96.12 213 GLY A C 1
ATOM 1611 O O . GLY A 1 213 ? 4.239 -11.925 18.055 1.00 96.12 213 GLY A O 1
ATOM 1612 N N . LEU A 1 214 ? 3.117 -10.573 16.655 1.00 96.50 214 LEU A N 1
ATOM 1613 C CA . LEU A 1 214 ? 3.159 -9.413 17.550 1.00 96.50 214 LEU A CA 1
ATOM 1614 C C . LEU A 1 214 ? 2.331 -9.656 18.818 1.00 96.50 214 LEU A C 1
ATOM 1616 O O . LEU A 1 214 ? 1.139 -9.979 18.751 1.00 96.50 214 LEU A O 1
ATOM 1620 N N . SER A 1 215 ? 2.943 -9.392 19.969 1.00 96.81 215 SER A N 1
ATOM 1621 C CA . SER A 1 215 ? 2.269 -9.279 21.261 1.00 96.81 215 SER A CA 1
ATOM 1622 C C . SER A 1 215 ? 1.293 -8.094 21.301 1.00 96.81 215 SER A C 1
ATOM 1624 O O . SER A 1 215 ? 1.334 -7.186 20.469 1.00 96.81 215 SER A O 1
ATOM 1626 N N . ALA A 1 216 ? 0.416 -8.067 22.309 1.00 96.81 216 ALA A N 1
ATOM 1627 C CA . ALA A 1 216 ? -0.503 -6.947 22.522 1.00 96.81 216 ALA A CA 1
ATOM 1628 C C . ALA A 1 216 ? 0.234 -5.608 22.727 1.00 96.81 216 ALA A C 1
ATOM 1630 O O . ALA A 1 216 ? -0.225 -4.575 22.241 1.00 96.81 216 ALA A O 1
ATOM 1631 N N . GLU A 1 217 ? 1.387 -5.636 23.402 1.00 96.56 217 GLU A N 1
ATOM 1632 C CA . GLU A 1 217 ? 2.240 -4.461 23.591 1.00 96.56 217 GLU A CA 1
ATOM 1633 C C . GLU A 1 217 ? 2.795 -3.964 22.253 1.00 96.56 217 GLU A C 1
ATOM 1635 O O . GLU A 1 217 ? 2.621 -2.795 21.909 1.00 96.56 217 GLU A O 1
ATOM 1640 N N . GLU A 1 218 ? 3.383 -4.853 21.447 1.00 96.44 218 GLU A N 1
ATOM 1641 C CA . GLU A 1 218 ? 3.927 -4.487 20.134 1.00 96.44 218 GLU A CA 1
ATOM 1642 C C . GLU A 1 218 ? 2.841 -3.990 19.169 1.00 96.44 218 GLU A C 1
ATOM 1644 O O . GLU A 1 218 ? 3.071 -3.044 18.419 1.00 96.44 218 GLU A O 1
ATOM 1649 N N . ARG A 1 219 ? 1.633 -4.567 19.212 1.00 96.94 219 ARG A N 1
ATOM 1650 C CA . ARG A 1 219 ? 0.487 -4.115 18.400 1.00 96.94 219 ARG A CA 1
ATOM 1651 C C . ARG A 1 219 ? 0.020 -2.703 18.749 1.00 96.94 219 ARG A C 1
ATOM 1653 O O . ARG A 1 219 ? -0.583 -2.059 17.891 1.00 96.94 219 ARG A O 1
ATOM 1660 N N . ASN A 1 220 ? 0.255 -2.247 19.979 1.00 96.44 220 ASN A N 1
ATOM 1661 C CA . ASN A 1 220 ? -0.090 -0.906 20.461 1.00 96.44 220 ASN A CA 1
ATOM 1662 C C . ASN A 1 220 ? 1.083 0.088 20.362 1.00 96.44 220 ASN A C 1
ATOM 1664 O O . ASN A 1 220 ? 0.908 1.288 20.571 1.00 96.44 220 ASN A O 1
ATOM 1668 N N . ARG A 1 221 ? 2.291 -0.394 20.067 1.00 95.69 221 ARG A 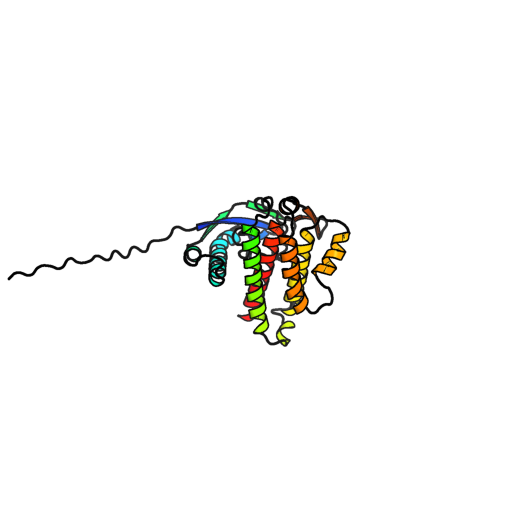N 1
ATOM 1669 C CA . ARG A 1 221 ? 3.497 0.428 20.046 1.00 95.69 221 ARG A CA 1
ATOM 1670 C C . ARG A 1 221 ? 3.516 1.364 18.836 1.00 95.69 221 ARG A C 1
ATOM 1672 O O . ARG A 1 221 ? 3.179 0.975 17.717 1.00 95.69 221 ARG A O 1
ATOM 1679 N N . VAL A 1 222 ? 3.985 2.587 19.079 1.00 96.50 222 VAL A N 1
ATOM 1680 C CA . VAL A 1 222 ? 4.398 3.541 18.045 1.00 96.50 222 VAL A CA 1
ATOM 1681 C C . VAL A 1 222 ? 5.894 3.792 18.205 1.00 96.50 222 VAL A C 1
ATOM 1683 O O . VAL A 1 222 ? 6.353 4.043 19.320 1.00 96.50 222 VAL A O 1
ATOM 1686 N N . THR A 1 223 ? 6.647 3.694 17.115 1.00 93.88 223 THR A N 1
ATOM 1687 C CA . THR A 1 223 ? 8.098 3.908 17.077 1.00 93.88 223 THR A CA 1
ATOM 1688 C C . THR A 1 223 ? 8.456 5.063 16.150 1.00 93.88 223 THR A C 1
ATOM 1690 O O . THR A 1 223 ? 7.813 5.282 15.126 1.00 93.88 223 THR A O 1
ATOM 1693 N N . ASP A 1 224 ? 9.511 5.788 16.511 1.00 92.19 224 ASP A N 1
ATOM 1694 C CA . ASP A 1 224 ? 10.059 6.911 15.754 1.00 92.19 224 ASP A CA 1
ATOM 1695 C C . ASP A 1 224 ? 11.317 6.434 15.019 1.00 92.19 224 ASP A C 1
ATOM 1697 O O . ASP A 1 224 ? 12.350 6.211 15.646 1.00 92.19 224 ASP A O 1
ATOM 1701 N N . HIS A 1 225 ? 11.244 6.249 13.703 1.00 88.75 225 HIS A N 1
ATOM 1702 C CA . HIS A 1 225 ? 12.377 5.804 12.891 1.00 88.75 225 HIS A CA 1
ATOM 1703 C C . HIS A 1 225 ? 13.034 6.994 12.190 1.00 88.75 225 HIS A C 1
ATOM 1705 O O . HIS A 1 225 ? 12.321 7.827 11.627 1.00 88.75 225 HIS A O 1
ATOM 1711 N N . PRO A 1 226 ? 14.375 7.080 12.170 1.00 84.62 226 PRO A N 1
ATOM 1712 C CA . PRO A 1 226 ? 15.060 8.019 11.295 1.00 84.62 226 PRO A CA 1
ATOM 1713 C C . PRO A 1 226 ? 14.678 7.743 9.839 1.00 84.62 226 PRO A C 1
ATOM 1715 O O . PRO A 1 226 ? 14.732 6.597 9.387 1.00 84.62 226 PRO A O 1
ATOM 1718 N N . SER A 1 227 ? 14.309 8.788 9.116 1.00 76.75 227 SER A N 1
ATOM 1719 C CA . SER A 1 227 ? 14.114 8.765 7.670 1.00 76.75 227 SER A CA 1
ATOM 1720 C C . SER A 1 227 ? 15.181 9.626 6.992 1.00 76.75 227 SER A C 1
ATOM 1722 O O . SER A 1 227 ? 16.020 10.242 7.655 1.00 76.75 227 SER A O 1
ATOM 1724 N N . ASP A 1 228 ? 15.158 9.677 5.662 1.00 70.81 228 ASP A N 1
ATOM 1725 C CA . ASP A 1 228 ? 16.073 10.527 4.903 1.00 70.81 228 ASP A CA 1
ATOM 1726 C C . ASP A 1 228 ? 15.982 12.002 5.346 1.00 70.81 228 ASP A C 1
ATOM 1728 O O . ASP A 1 228 ? 14.938 12.473 5.806 1.00 70.81 228 ASP A O 1
ATOM 1732 N N . GLU A 1 229 ? 17.084 12.737 5.161 1.00 72.06 229 GLU A N 1
ATOM 1733 C CA . GLU A 1 229 ? 17.184 14.183 5.425 1.00 72.06 229 GLU A CA 1
ATOM 1734 C C . GLU A 1 229 ? 16.929 14.572 6.901 1.00 72.06 229 GLU A C 1
ATOM 1736 O O . GLU A 1 229 ? 16.283 15.582 7.181 1.00 72.06 229 GLU A O 1
ATOM 1741 N N . ASP A 1 230 ? 17.436 13.765 7.844 1.00 70.44 230 ASP A N 1
ATOM 1742 C CA . ASP A 1 230 ? 17.363 13.985 9.303 1.00 70.44 230 ASP A CA 1
ATOM 1743 C C . ASP A 1 230 ? 15.930 14.094 9.863 1.00 70.44 230 ASP A C 1
ATOM 1745 O O . ASP A 1 230 ? 15.696 14.644 10.945 1.00 70.44 230 ASP A O 1
ATOM 1749 N N . ARG A 1 231 ? 14.947 13.559 9.132 1.00 81.75 231 ARG A N 1
ATOM 1750 C CA . ARG A 1 231 ? 13.550 13.504 9.566 1.00 81.75 231 ARG A CA 1
ATOM 1751 C C . ARG A 1 231 ? 13.275 12.264 10.421 1.00 81.75 231 ARG A C 1
ATOM 1753 O O . ARG A 1 231 ? 14.044 11.305 10.451 1.00 81.75 231 ARG A O 1
ATOM 1760 N N . ILE A 1 232 ? 12.157 12.311 11.142 1.00 86.88 232 ILE A N 1
ATOM 1761 C CA . ILE A 1 232 ? 11.646 11.199 11.945 1.00 86.88 232 ILE A CA 1
ATOM 1762 C C . ILE A 1 232 ? 10.291 10.793 11.378 1.00 86.88 232 ILE A C 1
ATOM 1764 O O . ILE A 1 232 ? 9.357 11.598 11.358 1.00 86.88 232 ILE A O 1
ATOM 1768 N N . GLU A 1 233 ? 10.171 9.534 10.969 1.00 90.69 233 GLU A N 1
ATOM 1769 C CA . GLU A 1 233 ? 8.908 8.937 10.562 1.00 90.69 233 GLU A CA 1
ATOM 1770 C C . GLU A 1 233 ? 8.349 8.051 11.678 1.00 90.69 233 GLU A C 1
ATOM 1772 O O . GLU A 1 233 ? 9.026 7.172 12.212 1.00 90.69 233 GLU A O 1
ATOM 1777 N N . ARG A 1 234 ? 7.072 8.257 12.007 1.00 94.25 234 ARG A N 1
ATOM 1778 C CA . ARG A 1 234 ? 6.359 7.421 12.977 1.00 94.25 234 ARG A CA 1
ATOM 1779 C C . ARG A 1 234 ? 5.821 6.155 12.330 1.00 94.25 234 ARG A C 1
ATOM 1781 O O . ARG A 1 234 ? 5.213 6.218 11.256 1.00 94.25 234 ARG A O 1
ATOM 1788 N N . TRP A 1 235 ? 5.940 5.039 13.037 1.00 95.88 235 TRP A N 1
ATOM 1789 C CA . TRP A 1 235 ? 5.478 3.725 12.607 1.00 95.88 235 TRP A CA 1
ATOM 1790 C C . TRP A 1 235 ? 4.643 3.044 13.684 1.00 95.88 235 TRP A C 1
ATOM 1792 O O . TRP A 1 235 ? 4.907 3.158 14.873 1.00 95.88 235 TRP A O 1
ATOM 1802 N N . SER A 1 236 ? 3.605 2.338 13.249 1.00 97.38 236 SER A N 1
ATOM 1803 C CA . SER A 1 236 ? 2.821 1.421 14.076 1.00 97.38 236 SER A CA 1
ATOM 1804 C C . SER A 1 236 ? 2.506 0.177 13.258 1.00 97.38 236 SER A C 1
ATOM 1806 O O . SER A 1 236 ? 2.508 0.230 12.023 1.00 97.38 236 SER A O 1
ATOM 1808 N N . ALA A 1 237 ? 2.170 -0.931 13.918 1.00 97.44 237 ALA A N 1
ATOM 1809 C CA . ALA A 1 237 ? 1.807 -2.169 13.225 1.00 97.44 237 ALA A CA 1
ATOM 1810 C C . ALA A 1 237 ? 0.653 -1.965 12.220 1.00 97.44 237 ALA A C 1
ATOM 1812 O O . ALA A 1 237 ? 0.659 -2.514 11.117 1.00 97.44 237 ALA A O 1
ATOM 1813 N N . ARG A 1 238 ? -0.310 -1.098 12.561 1.00 97.75 238 ARG A N 1
ATOM 1814 C CA . ARG A 1 238 ? -1.417 -0.733 11.671 1.00 97.75 238 ARG A CA 1
ATOM 1815 C C . ARG A 1 238 ? -0.938 0.050 10.443 1.00 97.75 238 ARG A C 1
ATOM 1817 O O . ARG A 1 238 ? -1.394 -0.242 9.338 1.00 97.75 238 ARG A O 1
ATOM 1824 N N . LYS A 1 239 ? -0.023 1.014 10.612 1.00 97.38 239 LYS A N 1
ATOM 1825 C CA . LYS A 1 239 ? 0.570 1.760 9.487 1.00 97.38 239 LYS A CA 1
ATOM 1826 C C . LYS A 1 239 ? 1.410 0.844 8.592 1.00 97.38 239 LYS A C 1
ATOM 1828 O O . LYS A 1 239 ? 1.308 0.955 7.376 1.00 97.38 239 LYS A O 1
ATOM 1833 N N . VAL A 1 240 ? 2.174 -0.085 9.168 1.00 97.00 240 VAL A N 1
ATOM 1834 C CA . VAL A 1 240 ? 2.959 -1.086 8.423 1.00 97.00 240 VAL A CA 1
ATOM 1835 C C . VAL A 1 240 ? 2.065 -1.903 7.487 1.00 97.00 240 VAL A C 1
ATOM 1837 O O . VAL A 1 240 ? 2.295 -1.916 6.277 1.00 97.00 240 VAL A O 1
ATOM 1840 N N . LEU A 1 241 ? 0.999 -2.514 8.015 1.00 97.31 241 LEU A N 1
ATOM 1841 C CA . LEU A 1 241 ? 0.080 -3.323 7.206 1.00 97.31 241 LEU A CA 1
ATOM 1842 C C . LEU A 1 241 ? -0.618 -2.484 6.126 1.00 97.31 241 LEU A C 1
ATOM 1844 O O . LEU A 1 241 ? -0.722 -2.901 4.974 1.00 97.31 241 LEU A O 1
ATOM 1848 N N . TYR A 1 242 ? -1.042 -1.270 6.483 1.00 97.31 242 TYR A N 1
ATOM 1849 C CA . TYR A 1 242 ? -1.611 -0.313 5.538 1.00 97.31 242 TYR A CA 1
ATOM 1850 C C . TYR A 1 242 ? -0.652 0.002 4.382 1.00 97.31 242 TYR A C 1
ATOM 1852 O O . TYR A 1 242 ? -1.053 -0.015 3.217 1.00 97.31 242 TYR A O 1
ATOM 1860 N N . ARG A 1 243 ? 0.615 0.298 4.700 1.00 95.56 243 ARG A N 1
ATOM 1861 C CA . ARG A 1 243 ? 1.632 0.696 3.723 1.00 95.56 243 ARG A CA 1
ATOM 1862 C C . ARG A 1 243 ? 1.997 -0.438 2.785 1.00 95.56 243 ARG A C 1
ATOM 1864 O O . ARG A 1 243 ? 2.103 -0.171 1.593 1.00 95.56 243 ARG A 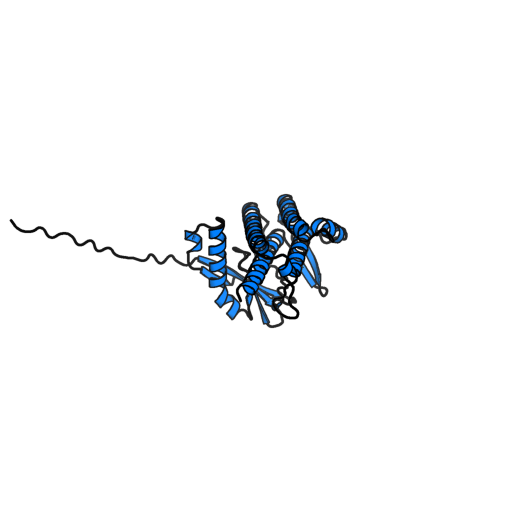O 1
ATOM 1871 N N . ALA A 1 244 ? 2.093 -1.667 3.285 1.00 96.56 244 ALA A N 1
ATOM 1872 C CA . ALA A 1 244 ? 2.296 -2.843 2.444 1.00 96.56 244 ALA A CA 1
ATOM 1873 C C . ALA A 1 244 ? 1.173 -2.984 1.401 1.00 96.56 244 ALA A C 1
ATOM 1875 O O . ALA A 1 244 ? 1.443 -3.030 0.203 1.00 96.56 244 ALA A O 1
ATOM 1876 N N . ILE A 1 245 ? -0.093 -2.931 1.838 1.00 97.31 245 ILE A N 1
ATOM 1877 C CA . ILE A 1 245 ? -1.249 -3.035 0.934 1.00 97.31 245 ILE A CA 1
ATOM 1878 C C . ILE A 1 245 ? -1.239 -1.913 -0.104 1.00 97.31 245 ILE A C 1
ATOM 1880 O O . ILE A 1 245 ? -1.380 -2.167 -1.300 1.00 97.31 245 ILE A O 1
ATOM 1884 N N . TRP A 1 246 ? -1.102 -0.662 0.338 1.00 95.81 246 TRP A N 1
ATOM 1885 C CA . TRP A 1 246 ? -1.081 0.470 -0.579 1.00 95.81 246 TRP A CA 1
ATOM 1886 C C . TRP A 1 246 ? 0.041 0.339 -1.611 1.00 95.81 246 TRP A C 1
ATOM 1888 O O . TRP A 1 246 ? -0.218 0.511 -2.801 1.00 95.81 246 TRP A O 1
ATOM 1898 N N . HIS A 1 247 ? 1.264 0.058 -1.161 1.00 95.50 247 HIS A N 1
ATOM 1899 C CA . HIS A 1 247 ? 2.458 0.051 -2.002 1.00 95.50 247 HIS A CA 1
ATOM 1900 C C . HIS A 1 247 ? 2.353 -1.004 -3.104 1.00 95.50 247 HIS A C 1
ATOM 1902 O O . HIS A 1 247 ? 2.546 -0.693 -4.283 1.00 95.50 247 HIS A O 1
ATOM 1908 N N . GLU A 1 248 ? 1.907 -2.207 -2.746 1.00 96.25 248 GLU A N 1
ATOM 1909 C CA . GLU A 1 248 ? 1.657 -3.287 -3.694 1.00 96.25 248 GLU A CA 1
ATOM 1910 C C . GLU A 1 248 ? 0.556 -2.929 -4.705 1.00 96.25 248 GLU A C 1
ATOM 1912 O O . GLU A 1 248 ? 0.745 -3.034 -5.924 1.00 96.25 248 GLU A O 1
ATOM 1917 N N . ARG A 1 249 ? -0.595 -2.441 -4.222 1.00 96.88 249 ARG A N 1
ATOM 1918 C CA . ARG A 1 249 ? -1.718 -2.030 -5.082 1.00 96.88 249 ARG A CA 1
ATOM 1919 C C . ARG A 1 249 ? -1.312 -0.899 -6.024 1.00 96.88 249 ARG A C 1
ATOM 1921 O O . ARG A 1 249 ? -1.685 -0.907 -7.197 1.00 96.88 249 ARG A O 1
ATOM 1928 N N . TYR A 1 250 ? -0.546 0.070 -5.530 1.00 95.50 250 TYR A N 1
ATOM 1929 C CA . TYR A 1 250 ? -0.060 1.205 -6.304 1.00 95.50 250 TYR A CA 1
ATOM 1930 C C . TYR A 1 250 ? 0.854 0.754 -7.443 1.00 95.50 250 TYR A C 1
ATOM 1932 O O . TYR A 1 250 ? 0.595 1.110 -8.594 1.00 95.50 250 TYR A O 1
ATOM 1940 N N . HIS A 1 251 ? 1.874 -0.059 -7.161 1.00 96.00 251 HIS A N 1
ATOM 1941 C CA . HIS A 1 251 ? 2.798 -0.509 -8.201 1.00 96.00 251 HIS A CA 1
ATOM 1942 C C . HIS A 1 251 ? 2.154 -1.483 -9.187 1.00 96.00 251 HIS A C 1
ATOM 1944 O O . HIS A 1 251 ? 2.414 -1.383 -10.385 1.00 96.00 251 HIS A O 1
ATOM 1950 N N . THR A 1 252 ? 1.235 -2.339 -8.736 1.00 96.44 252 THR A N 1
ATOM 1951 C CA . THR A 1 252 ? 0.462 -3.205 -9.640 1.00 96.44 252 THR A CA 1
ATOM 1952 C C . THR A 1 252 ? -0.361 -2.377 -10.630 1.00 96.44 252 THR A C 1
ATOM 1954 O O . THR A 1 252 ? -0.288 -2.597 -11.839 1.00 96.44 252 THR A O 1
ATOM 1957 N N . ARG A 1 253 ? -1.095 -1.358 -10.154 1.00 95.25 253 ARG A N 1
ATOM 1958 C CA . ARG A 1 253 ? -1.855 -0.452 -11.036 1.00 95.25 253 ARG A CA 1
ATOM 1959 C C . ARG A 1 253 ? -0.953 0.399 -11.922 1.00 95.25 253 ARG A C 1
ATOM 1961 O O . ARG A 1 253 ? -1.310 0.656 -13.066 1.00 95.25 253 ARG A O 1
ATOM 1968 N N . GLN A 1 254 ? 0.200 0.828 -11.415 1.00 94.44 254 GLN A N 1
ATOM 1969 C CA . GLN A 1 254 ? 1.191 1.557 -12.199 1.00 94.44 254 GL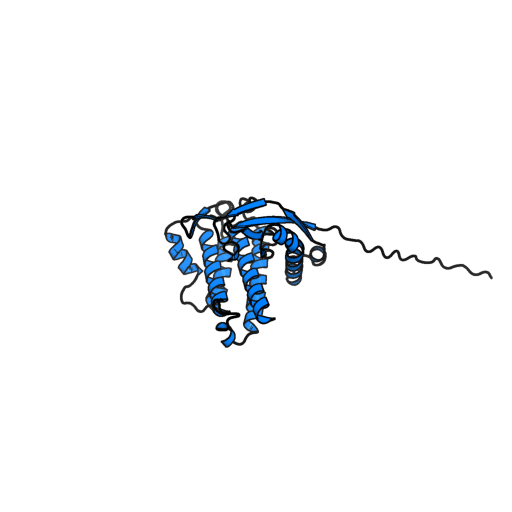N A CA 1
ATOM 1970 C C . GLN A 1 254 ? 1.673 0.717 -13.389 1.00 94.44 254 GLN A C 1
ATOM 1972 O O . GLN A 1 254 ? 1.662 1.213 -14.511 1.00 94.44 254 GLN A O 1
ATOM 1977 N N . MET A 1 255 ? 2.040 -0.547 -13.160 1.00 95.75 255 MET A N 1
ATOM 1978 C CA . MET A 1 255 ? 2.479 -1.454 -14.223 1.00 95.75 255 MET A CA 1
ATOM 1979 C C . MET A 1 255 ? 1.353 -1.766 -15.209 1.00 95.75 255 MET A C 1
ATOM 1981 O O . MET A 1 255 ? 1.573 -1.694 -16.414 1.00 95.75 255 MET A O 1
ATOM 1985 N N . LEU A 1 256 ? 0.134 -2.023 -14.725 1.00 94.56 256 LEU A N 1
ATOM 1986 C CA . LEU A 1 256 ? -1.037 -2.171 -15.597 1.00 94.56 256 LEU A CA 1
ATOM 1987 C C . LEU A 1 256 ? -1.233 -0.939 -16.481 1.00 94.56 256 LEU A C 1
ATOM 1989 O O . LEU A 1 256 ? -1.374 -1.072 -17.690 1.00 94.56 256 LEU A O 1
ATOM 1993 N N . GLY A 1 257 ? -1.179 0.255 -15.890 1.00 93.81 257 GLY A N 1
ATOM 1994 C CA . GLY A 1 257 ? -1.319 1.516 -16.608 1.00 93.81 257 GLY A CA 1
ATOM 1995 C C . GLY A 1 257 ? -0.240 1.748 -17.665 1.00 93.81 257 GLY A C 1
ATOM 1996 O O . GLY A 1 257 ? -0.502 2.462 -18.622 1.00 93.81 257 GLY A O 1
ATOM 1997 N N . TRP A 1 258 ? 0.946 1.152 -17.519 1.00 94.50 258 TRP A N 1
ATOM 1998 C CA . TRP A 1 258 ? 2.001 1.191 -18.533 1.00 94.50 258 TRP A CA 1
ATOM 1999 C C . TRP A 1 258 ? 1.773 0.213 -19.687 1.00 94.50 258 TRP A C 1
ATOM 2001 O O . TRP A 1 258 ? 2.214 0.485 -20.795 1.00 94.50 258 TRP A O 1
ATOM 2011 N N . LEU A 1 259 ? 1.114 -0.918 -19.429 1.00 92.06 259 LEU A N 1
ATOM 2012 C CA . LEU A 1 259 ? 0.952 -2.014 -20.391 1.00 92.06 259 LEU A CA 1
ATOM 2013 C C . LEU A 1 259 ? -0.301 -1.893 -21.268 1.00 92.06 259 LEU A C 1
ATOM 2015 O O . LEU A 1 259 ? -0.404 -2.589 -22.272 1.00 92.06 259 LEU A O 1
ATOM 2019 N N . VAL A 1 260 ? -1.262 -1.053 -20.879 1.00 88.06 260 VAL A N 1
ATOM 2020 C CA . VAL A 1 260 ? -2.526 -0.839 -21.612 1.00 88.06 260 VAL A CA 1
ATOM 2021 C C . VAL A 1 260 ? -2.531 0.431 -22.475 1.00 88.06 260 VAL A C 1
ATOM 2023 O O . VAL A 1 260 ? -3.582 0.793 -23.002 1.00 88.06 260 VAL A O 1
ATOM 2026 N N . GLN A 1 261 ? -1.390 1.120 -22.575 1.00 67.06 261 GLN A N 1
ATOM 2027 C CA . GLN A 1 261 ? -1.180 2.295 -23.434 1.00 67.06 261 GLN A CA 1
ATOM 2028 C C . GLN A 1 261 ? -0.693 1.874 -24.817 1.00 67.06 261 GLN A C 1
ATOM 2030 O O . GLN A 1 261 ? -1.132 2.521 -25.793 1.00 67.06 261 GLN A O 1
#

Foldseek 3Di:
DDDDDDDDPPPPPPPPQFAADEFEWEWEAEPVAKIWIARLVQLQLIDIDSHDVRNQVCSQVSVLVSLCVCVVLVLHPPVNSPGGYHYDHPYYDYDNDPVVVVDDQDDDPVLLDFDDPVLLVSLLSLLVSLLVLLVVVVVPDDPVQQQDDLDPPGHGVVRLLLVLLLVLLVLLLLLDAPDPCSVVSSCVQSVPPDPSVVSSVRSSVSSSVSLVPDDRDSRNDKYWDQDPPRDTGIDHSSVSSSCSSNSSSVSSVVVVVSVVD

pLDDT: mean 89.88, std 13.94, range [36.84, 98.62]

Sequence (261 aa):
MPHRPHPTEEVLGGSVVTAPVVLPVYLEMGQAGGCMCHCLVHPGATFKAPGEEAALALAPAIIQAERAWLACHGLLDPAAACRPVSVELAGRVVTGGRVTSGDTEAFFEPWHRPLDDAVLDLGLRVLAAAREDLMRLMRGLPPAMLDWRPAPGKRSLGEVLEHLANTEAYYAVHLETPDRATGDLWKQAALPGAPVWDRLDHAPRYLGERVRGLSAEERNRVTDHPSDEDRIERWSARKVLYRAIWHERYHTRQMLGWLVQ